Protein AF-A0A3B5PX39-F1 (afdb_monomer)

Structure (mmCIF, N/CA/C/O backbone):
data_AF-A0A3B5PX39-F1
#
_entry.id   AF-A0A3B5PX39-F1
#
loop_
_atom_site.group_PDB
_atom_site.id
_atom_site.type_symbol
_atom_site.label_atom_id
_atom_site.label_alt_id
_atom_site.label_comp_id
_atom_site.label_asym_id
_atom_site.label_entity_id
_atom_site.label_seq_id
_atom_site.pdbx_PDB_ins_code
_atom_site.Cartn_x
_atom_site.Cartn_y
_atom_site.Cartn_z
_atom_site.occupancy
_atom_site.B_iso_or_equiv
_atom_site.auth_seq_id
_atom_site.auth_comp_id
_atom_site.auth_asym_id
_atom_site.auth_atom_id
_atom_site.pdbx_PDB_model_num
ATOM 1 N N . MET A 1 1 ? -9.308 -18.869 19.930 1.00 56.41 1 MET A N 1
ATOM 2 C CA . MET A 1 1 ? -10.437 -18.085 20.482 1.00 56.41 1 MET A CA 1
ATOM 3 C C . MET A 1 1 ? -11.072 -17.265 19.374 1.00 56.41 1 MET A C 1
ATOM 5 O O . MET A 1 1 ? -10.349 -16.577 18.662 1.00 56.41 1 MET A O 1
ATOM 9 N N . ALA A 1 2 ? -12.390 -17.367 19.202 1.00 62.25 2 ALA A N 1
ATOM 10 C CA . ALA A 1 2 ? -13.120 -16.581 18.211 1.00 62.25 2 ALA A CA 1
ATOM 11 C C . ALA A 1 2 ? -13.245 -15.108 18.657 1.00 62.25 2 ALA A C 1
ATOM 13 O O . ALA A 1 2 ? -13.304 -14.845 19.862 1.00 62.25 2 ALA A O 1
ATOM 14 N N . PRO A 1 3 ? -13.285 -14.139 17.724 1.00 70.12 3 PRO A N 1
ATOM 15 C CA . PRO A 1 3 ? -13.581 -12.754 18.064 1.00 70.12 3 PRO A CA 1
ATOM 16 C C . PRO A 1 3 ? -14.980 -12.668 18.677 1.00 70.12 3 PRO A C 1
ATOM 18 O O . PRO A 1 3 ? -15.952 -13.107 18.067 1.00 70.12 3 PRO A O 1
ATOM 21 N N . THR A 1 4 ? -15.094 -12.098 19.874 1.00 77.81 4 THR A N 1
ATOM 22 C CA . THR A 1 4 ? -16.403 -11.804 20.460 1.00 77.81 4 THR A CA 1
ATOM 23 C C . THR A 1 4 ? -17.104 -10.717 19.648 1.00 77.81 4 THR A C 1
ATOM 25 O O . THR A 1 4 ? -16.468 -9.760 19.194 1.00 77.81 4 THR A O 1
ATOM 28 N N . ARG A 1 5 ? -18.420 -10.876 19.447 1.00 82.00 5 ARG A N 1
ATOM 29 C CA . ARG A 1 5 ? -19.262 -9.898 18.745 1.00 82.00 5 ARG A CA 1
ATOM 30 C C . ARG A 1 5 ? -19.151 -8.544 19.448 1.00 82.00 5 ARG A C 1
ATOM 32 O O . ARG A 1 5 ? -19.339 -8.451 20.659 1.00 82.00 5 ARG A O 1
ATOM 39 N N . GLU A 1 6 ? -18.807 -7.504 18.694 1.00 84.25 6 GLU A N 1
ATOM 40 C CA . GLU A 1 6 ? -18.703 -6.153 19.241 1.00 84.25 6 GLU A CA 1
ATOM 41 C C . GLU A 1 6 ? -20.092 -5.514 19.380 1.00 84.25 6 GLU A C 1
ATOM 43 O O . GLU A 1 6 ? -20.960 -5.707 18.529 1.00 84.25 6 GLU A O 1
ATOM 48 N N . MET A 1 7 ? -20.283 -4.726 20.442 1.00 86.06 7 MET A N 1
ATOM 49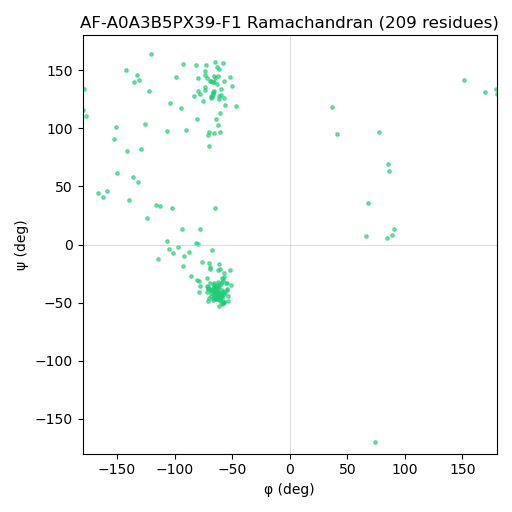 C CA . MET A 1 7 ? -21.468 -3.878 20.603 1.00 86.06 7 MET A CA 1
ATOM 50 C C . MET A 1 7 ? -21.497 -2.787 19.526 1.00 86.06 7 MET A C 1
ATOM 52 O O . MET A 1 7 ? -20.435 -2.259 19.162 1.00 86.06 7 MET A O 1
ATOM 56 N N . SER A 1 8 ? -22.702 -2.436 19.067 1.00 91.31 8 SER A N 1
ATOM 57 C CA . SER A 1 8 ? -22.920 -1.353 18.101 1.00 91.31 8 SER A CA 1
ATOM 58 C C . SER A 1 8 ? -22.375 -0.016 18.635 1.00 91.31 8 SER A C 1
ATOM 60 O O . SER A 1 8 ? -22.197 0.156 19.846 1.00 91.31 8 SER A O 1
ATOM 62 N N . LEU A 1 9 ? -22.063 0.920 17.736 1.00 91.81 9 LEU A N 1
ATOM 63 C CA . LEU A 1 9 ? -21.582 2.249 18.130 1.00 91.81 9 LEU A CA 1
ATOM 64 C C . LEU A 1 9 ? -22.672 3.041 18.855 1.00 91.81 9 LEU A C 1
ATOM 66 O O . LEU A 1 9 ? -22.418 3.536 19.948 1.00 91.81 9 LEU A O 1
ATOM 70 N N . GLU A 1 10 ? -23.892 3.034 18.319 1.00 91.88 10 GLU A N 1
ATOM 71 C CA . GLU A 1 10 ? -25.067 3.696 18.901 1.00 91.88 10 GLU A CA 1
ATOM 72 C C . GLU A 1 10 ? -25.309 3.260 20.351 1.00 91.88 10 GLU A C 1
ATOM 74 O O . GLU A 1 10 ? -25.516 4.081 21.244 1.00 91.88 10 GLU A O 1
ATOM 79 N N . THR A 1 11 ? -25.209 1.954 20.619 1.00 92.44 11 THR A N 1
ATOM 80 C CA . THR A 1 11 ? -25.389 1.417 21.969 1.00 92.44 11 THR A CA 1
ATOM 81 C C . THR A 1 11 ? -24.296 1.904 22.923 1.00 92.44 11 THR A C 1
ATOM 83 O O . THR A 1 11 ? -24.580 2.209 24.079 1.00 92.44 11 THR A O 1
ATOM 86 N N . LYS A 1 12 ? -23.043 2.009 22.464 1.00 93.25 12 LYS A N 1
ATOM 87 C CA . LYS A 1 12 ? -21.940 2.515 23.296 1.00 93.25 12 LYS A CA 1
ATOM 88 C C . LYS A 1 12 ? -22.068 4.016 23.560 1.00 93.25 12 LYS A C 1
ATOM 90 O O . LYS A 1 12 ? -21.789 4.442 24.673 1.00 93.25 12 LYS A O 1
ATOM 95 N N . GLU A 1 13 ? -22.499 4.796 22.572 1.00 93.94 13 GLU A N 1
ATOM 96 C CA . GLU A 1 13 ? -22.741 6.235 22.730 1.00 93.94 13 GLU A CA 1
ATOM 97 C C . GLU A 1 13 ? -23.885 6.497 23.708 1.00 93.94 13 GLU A C 1
ATOM 99 O O . GLU A 1 13 ? -23.750 7.337 24.594 1.00 93.94 13 GLU A O 1
ATOM 104 N N . ARG A 1 14 ? -24.972 5.717 23.625 1.00 94.88 14 ARG A N 1
ATOM 105 C CA . ARG A 1 14 ? -26.066 5.769 24.604 1.00 94.88 14 ARG A CA 1
ATOM 106 C C . ARG A 1 14 ? -25.577 5.477 26.024 1.00 94.88 14 ARG A C 1
ATOM 108 O O . ARG A 1 14 ? -25.953 6.189 26.946 1.00 94.88 14 ARG A O 1
ATOM 115 N N . ILE A 1 15 ? -24.719 4.468 26.198 1.00 94.81 15 ILE A N 1
ATOM 116 C CA . ILE A 1 15 ? -24.115 4.150 27.503 1.00 94.81 15 ILE A CA 1
ATOM 117 C C . ILE A 1 15 ? -23.299 5.332 28.035 1.00 94.81 15 ILE A C 1
ATOM 119 O O . ILE A 1 15 ? -23.400 5.648 29.216 1.00 94.81 15 ILE A O 1
ATOM 123 N N . VAL A 1 16 ? -22.489 5.970 27.187 1.00 94.94 16 VAL A N 1
ATOM 124 C CA . VAL A 1 16 ? -21.654 7.107 27.598 1.00 94.94 16 VAL A CA 1
ATOM 125 C C . VAL A 1 16 ? -22.512 8.298 28.019 1.00 94.94 16 VAL A C 1
ATOM 127 O O . VAL A 1 16 ? -22.298 8.802 29.115 1.00 94.94 16 VAL A O 1
ATOM 130 N N . LYS A 1 17 ? -23.531 8.665 27.231 1.00 95.56 17 LYS A N 1
ATOM 131 C CA . LYS A 1 17 ? -24.462 9.757 27.568 1.00 95.56 17 LYS A CA 1
ATOM 132 C C . LYS A 1 17 ? -25.151 9.536 28.918 1.00 95.56 17 LYS A C 1
ATOM 134 O O . LYS A 1 17 ? -25.094 10.396 29.787 1.00 95.56 17 LYS A O 1
ATOM 139 N N . LEU A 1 18 ? -25.709 8.342 29.136 1.00 95.31 18 LEU A N 1
ATOM 140 C CA . LEU A 1 18 ? -26.392 8.010 30.393 1.00 95.31 18 LEU A CA 1
ATOM 141 C C . LEU A 1 18 ? -25.456 8.062 31.612 1.00 95.31 18 LEU A C 1
ATOM 143 O O . LEU A 1 18 ? -25.902 8.369 32.715 1.00 95.31 18 LEU A O 1
ATOM 147 N N . LEU A 1 19 ? -24.170 7.744 31.437 1.00 95.00 19 LEU A N 1
ATOM 148 C CA . LEU A 1 19 ? -23.172 7.833 32.507 1.00 95.00 19 LEU A CA 1
ATOM 149 C C . LEU A 1 19 ? -22.688 9.270 32.747 1.00 95.00 19 LEU A C 1
ATOM 151 O O . LEU A 1 19 ? -22.366 9.604 33.885 1.00 95.00 19 LEU A O 1
ATOM 155 N N . GLU A 1 20 ? -22.638 10.112 31.712 1.00 94.38 20 GLU A N 1
ATOM 156 C CA . GLU A 1 20 ? -22.354 11.551 31.837 1.00 94.38 20 GLU A CA 1
ATOM 157 C C . GLU A 1 20 ? -23.467 12.283 32.601 1.00 94.38 20 GLU A C 1
ATOM 159 O O . GLU A 1 20 ? -23.171 13.153 33.414 1.00 94.38 20 GLU A O 1
ATOM 164 N N . GLU A 1 21 ? -24.723 11.859 32.434 1.00 94.69 21 GLU A N 1
ATOM 165 C CA . GLU A 1 21 ? -25.888 12.330 33.204 1.00 94.69 21 GLU A CA 1
ATOM 166 C C . GLU A 1 21 ? -25.863 11.912 34.693 1.00 94.69 21 GLU A C 1
ATOM 168 O O . GLU A 1 21 ? -26.731 12.312 35.465 1.00 94.69 21 GLU A O 1
ATOM 173 N N . GLY A 1 22 ? -24.878 11.112 35.123 1.00 92.94 22 GLY A N 1
ATOM 174 C CA . GLY A 1 22 ? -24.705 10.707 36.523 1.00 92.94 22 GLY A CA 1
ATOM 175 C C . GLY A 1 22 ? -25.461 9.438 36.931 1.00 92.94 22 GLY A C 1
ATOM 176 O O . GLY A 1 22 ? -25.466 9.082 38.111 1.00 92.94 22 GLY A O 1
ATOM 177 N N . ASN A 1 23 ? -26.063 8.708 35.985 1.00 93.94 23 ASN A N 1
ATOM 178 C CA . ASN A 1 23 ? -26.761 7.464 36.304 1.00 93.94 23 ASN A CA 1
ATOM 179 C C . ASN A 1 23 ? -25.780 6.356 36.741 1.00 93.94 23 ASN A C 1
ATOM 181 O O . ASN A 1 23 ? -24.711 6.178 36.143 1.00 93.94 23 ASN A O 1
ATOM 185 N N . PRO A 1 24 ? -26.129 5.529 37.744 1.00 94.56 24 PRO A N 1
ATOM 186 C CA . PRO A 1 24 ? -25.259 4.449 38.190 1.00 94.56 24 PRO A CA 1
ATOM 187 C C . PRO A 1 24 ? -25.168 3.343 37.130 1.00 94.56 24 PRO A C 1
ATOM 189 O O . PRO A 1 24 ? -26.170 2.917 36.552 1.00 94.56 24 PRO A O 1
ATOM 192 N N . SER A 1 25 ? -23.971 2.776 36.935 1.00 93.69 25 SER A N 1
ATOM 193 C CA . SER A 1 25 ? -23.702 1.794 35.867 1.00 93.69 25 SER A CA 1
ATOM 194 C C . SER A 1 25 ? -24.602 0.551 35.897 1.00 93.69 25 SER A C 1
ATOM 196 O O . SER A 1 25 ? -24.784 -0.096 34.869 1.00 93.69 25 SER A O 1
ATOM 198 N N . ARG A 1 26 ? -25.159 0.193 37.064 1.00 94.69 26 ARG A N 1
ATOM 199 C CA . ARG A 1 26 ? -26.116 -0.915 37.208 1.00 94.69 26 ARG A CA 1
ATOM 200 C C . ARG A 1 26 ? -27.460 -0.612 36.536 1.00 94.69 26 ARG A C 1
ATOM 202 O O . ARG A 1 26 ? -28.027 -1.530 35.954 1.00 94.69 26 ARG A O 1
ATOM 209 N N . MET A 1 27 ? -27.959 0.623 36.622 1.00 94.81 27 MET A N 1
ATOM 210 C CA . MET A 1 27 ? -29.204 1.014 35.947 1.00 94.81 27 MET A CA 1
ATOM 211 C C . MET A 1 27 ? -28.989 1.084 34.439 1.00 94.81 27 MET A C 1
ATOM 213 O O . MET A 1 27 ? -29.665 0.376 33.704 1.00 94.81 27 MET A O 1
ATOM 217 N N . VAL A 1 28 ? -27.921 1.760 34.003 1.00 96.00 28 VAL A N 1
ATOM 218 C CA . VAL A 1 28 ? -27.546 1.851 32.579 1.00 96.00 28 VAL A CA 1
ATOM 219 C C . VAL A 1 28 ? -27.407 0.469 31.927 1.00 96.00 28 VAL A C 1
ATOM 221 O O . VAL A 1 28 ? -27.821 0.260 30.790 1.00 96.00 28 VAL A O 1
ATOM 224 N N . ALA A 1 29 ? -26.848 -0.508 32.647 1.00 95.31 29 ALA A N 1
ATOM 225 C CA . ALA A 1 29 ? -26.740 -1.883 32.168 1.00 95.31 29 ALA A CA 1
ATOM 226 C C . ALA A 1 29 ? -28.109 -2.542 31.917 1.00 95.31 29 ALA A C 1
ATOM 228 O O . ALA A 1 29 ? -28.263 -3.240 30.915 1.00 95.31 29 ALA A O 1
ATOM 229 N N . LYS A 1 30 ? -29.098 -2.307 32.790 1.00 94.75 30 LYS A N 1
ATOM 230 C CA . LYS A 1 30 ? -30.465 -2.823 32.629 1.00 94.75 30 LYS A CA 1
ATOM 231 C C . LYS A 1 30 ? -31.185 -2.136 31.470 1.00 94.75 30 LYS A C 1
ATOM 233 O O . LYS A 1 30 ? -31.729 -2.835 30.624 1.00 94.75 30 LYS A O 1
ATOM 238 N N . ASP A 1 31 ? -31.102 -0.810 31.386 1.00 93.56 31 ASP A N 1
ATOM 239 C CA . ASP A 1 31 ? -31.787 -0.013 30.356 1.00 93.56 31 ASP A CA 1
ATOM 240 C C . ASP A 1 31 ? -31.300 -0.349 28.944 1.00 93.56 31 ASP A C 1
ATOM 242 O O . ASP A 1 31 ? -32.064 -0.356 27.981 1.00 93.56 31 ASP A O 1
ATOM 246 N N . VAL A 1 32 ? -30.002 -0.635 28.817 1.00 92.44 32 VAL A N 1
ATOM 247 C CA . VAL A 1 32 ? -29.357 -0.962 27.541 1.00 92.44 32 VAL A CA 1
ATOM 248 C C . VAL A 1 32 ? -29.347 -2.477 27.266 1.00 92.44 32 VAL A C 1
ATOM 250 O O . VAL A 1 32 ? -29.002 -2.905 26.165 1.00 92.44 32 VAL A O 1
ATOM 253 N N . GLY A 1 33 ? -29.717 -3.314 28.241 1.00 93.19 33 GLY A N 1
ATOM 254 C CA . GLY A 1 33 ? -29.715 -4.775 28.103 1.00 93.19 33 GLY A CA 1
ATOM 255 C C . GLY A 1 33 ? -28.310 -5.380 27.977 1.00 93.19 33 GLY A C 1
ATOM 256 O O . GLY A 1 33 ? -28.094 -6.322 27.218 1.00 93.19 33 GLY A O 1
ATOM 257 N N . CYS A 1 34 ? -27.326 -4.818 28.683 1.00 91.56 34 CYS A N 1
ATOM 258 C CA . CYS A 1 34 ? -25.921 -5.236 28.643 1.00 91.56 34 CYS A CA 1
ATOM 259 C C . CYS A 1 34 ? -25.419 -5.678 30.023 1.00 91.56 34 CYS A C 1
ATOM 261 O O . CYS A 1 34 ? -25.997 -5.354 31.055 1.00 91.56 34 CYS A O 1
ATOM 263 N N . SER A 1 35 ? -24.284 -6.382 30.076 1.00 93.56 35 SER A N 1
ATOM 264 C CA . SER A 1 35 ? -23.657 -6.697 31.364 1.00 93.56 35 SER A CA 1
ATOM 265 C C . SER A 1 35 ? -23.033 -5.450 32.003 1.00 93.56 35 SER A C 1
ATOM 267 O O . SER A 1 35 ? -22.421 -4.618 31.327 1.00 93.56 35 SER A O 1
ATOM 269 N N . GLN A 1 36 ? -23.118 -5.340 33.331 1.00 94.50 36 GLN A N 1
ATOM 270 C CA . GLN A 1 36 ? -22.536 -4.217 34.081 1.00 94.50 36 GLN A CA 1
ATOM 271 C C . GLN A 1 36 ? -21.012 -4.104 33.874 1.00 94.50 36 GLN A C 1
ATOM 273 O O . GLN A 1 36 ? -20.474 -3.001 33.775 1.00 94.50 36 GLN A O 1
ATOM 278 N N . SER A 1 37 ? -20.318 -5.231 33.684 1.00 93.88 37 SER A N 1
ATOM 279 C CA . SER A 1 37 ? -18.890 -5.248 33.350 1.00 93.88 37 SER A CA 1
ATOM 280 C C . SER A 1 37 ? -18.591 -4.651 31.970 1.00 93.88 37 SER A C 1
ATOM 282 O O . SER A 1 37 ? -17.532 -4.054 31.782 1.00 93.88 37 SER A O 1
ATOM 284 N N . ALA A 1 38 ? -19.487 -4.808 30.988 1.00 92.12 38 ALA A N 1
ATOM 285 C CA . ALA A 1 38 ? -19.326 -4.188 29.674 1.00 92.12 38 ALA A CA 1
ATOM 286 C C . ALA A 1 38 ? -19.460 -2.663 29.765 1.00 92.12 38 ALA A C 1
ATOM 288 O O . ALA A 1 38 ? -18.612 -1.954 29.224 1.00 92.12 38 ALA A O 1
ATOM 289 N N . VAL A 1 39 ? -20.458 -2.175 30.512 1.00 94.62 39 VAL A N 1
ATOM 290 C CA . VAL A 1 39 ? -20.668 -0.743 30.790 1.00 94.62 39 VAL A CA 1
ATOM 291 C C . VAL A 1 39 ? -19.436 -0.133 31.461 1.00 94.62 39 VAL A C 1
ATOM 293 O O . VAL A 1 39 ? -18.890 0.850 30.966 1.00 94.62 39 VAL A O 1
ATOM 296 N N . SER A 1 40 ? -18.927 -0.770 32.521 1.00 94.31 40 SER A N 1
ATOM 297 C CA . SER A 1 40 ? -17.716 -0.320 33.219 1.00 94.31 40 SER A CA 1
ATOM 298 C C . SER A 1 40 ? -16.497 -0.260 32.286 1.00 94.31 40 SER A C 1
ATOM 300 O O . SER A 1 40 ? -15.816 0.761 32.224 1.00 94.31 40 SER A O 1
ATOM 302 N N . LYS A 1 41 ? -16.265 -1.298 31.467 1.00 92.38 41 LYS A N 1
ATOM 303 C CA . LYS A 1 41 ? -15.161 -1.318 30.488 1.00 92.38 41 LYS A CA 1
ATOM 304 C C . LYS A 1 41 ? -15.276 -0.215 29.435 1.00 92.38 41 LYS A C 1
ATOM 306 O O . LYS A 1 41 ? -14.249 0.307 29.005 1.00 92.38 41 LYS A O 1
ATOM 311 N N . ILE A 1 42 ? -16.489 0.099 28.976 1.00 93.19 42 ILE A N 1
ATOM 312 C CA . ILE A 1 42 ? -16.728 1.190 28.021 1.00 93.19 42 ILE A CA 1
ATOM 313 C C . ILE A 1 42 ? -16.405 2.529 28.685 1.00 93.19 42 ILE A C 1
ATOM 315 O O . ILE A 1 42 ? -15.638 3.304 28.122 1.00 93.19 42 ILE A O 1
ATOM 319 N N . TRP A 1 43 ? -16.900 2.755 29.902 1.00 94.38 43 TRP A N 1
ATOM 320 C CA . TRP A 1 43 ? -16.661 3.985 30.654 1.00 94.38 43 TRP A CA 1
ATOM 321 C C . TRP A 1 43 ? -15.181 4.234 30.948 1.00 94.38 43 TRP A C 1
ATOM 323 O O . TRP A 1 43 ? -14.673 5.321 30.689 1.00 94.38 43 TRP A O 1
ATOM 333 N N . THR A 1 44 ? -14.452 3.216 31.417 1.00 93.81 44 THR A N 1
ATOM 334 C CA . THR A 1 44 ? -13.007 3.329 31.668 1.00 93.81 44 THR A CA 1
ATOM 335 C C . THR A 1 44 ? -12.246 3.682 30.393 1.00 93.81 44 THR A C 1
ATOM 337 O O . THR A 1 44 ? -11.387 4.559 30.414 1.00 93.81 44 THR A O 1
ATOM 340 N N . LYS A 1 45 ? -12.580 3.046 29.263 1.00 91.19 45 LYS A N 1
ATOM 341 C CA . LYS A 1 45 ? -11.951 3.359 27.971 1.00 91.19 45 LYS A CA 1
ATOM 342 C C . LYS A 1 45 ? -12.280 4.765 27.491 1.00 91.19 45 LYS A C 1
ATOM 344 O O . LYS A 1 45 ? -11.399 5.432 26.958 1.00 91.19 45 LYS A O 1
ATOM 349 N N . TYR A 1 46 ? -13.519 5.205 27.687 1.00 92.75 46 TYR A N 1
ATOM 350 C CA . TYR A 1 46 ? -13.943 6.553 27.341 1.00 92.75 46 TYR A CA 1
ATOM 351 C C . TYR A 1 46 ? -13.197 7.598 28.176 1.00 92.75 46 TYR A C 1
ATOM 353 O O . TYR A 1 46 ? -12.623 8.514 27.605 1.00 92.75 46 TYR A O 1
ATOM 361 N N . LYS A 1 47 ? -13.060 7.404 29.494 1.00 92.88 47 LYS A N 1
ATOM 362 C CA . LYS A 1 47 ? -12.248 8.296 30.341 1.00 92.88 47 LYS A CA 1
ATOM 363 C C . LYS A 1 47 ? -10.764 8.329 29.959 1.00 92.88 47 LYS A C 1
ATOM 365 O O . LYS A 1 47 ? -10.130 9.363 30.106 1.00 92.88 47 LYS A O 1
ATOM 370 N N . GLN A 1 48 ? -10.205 7.212 29.489 1.00 92.00 48 GLN A N 1
ATOM 371 C CA . GLN A 1 48 ? -8.790 7.128 29.103 1.00 92.00 48 GLN A CA 1
ATOM 372 C C . GLN A 1 48 ? -8.492 7.734 27.728 1.00 92.00 48 GLN A C 1
ATOM 374 O O . GLN A 1 48 ? -7.451 8.357 27.547 1.00 92.00 48 GLN A O 1
ATOM 379 N N . HIS A 1 49 ? -9.359 7.499 26.741 1.00 87.69 49 HIS A N 1
ATOM 380 C CA . HIS A 1 49 ? -9.087 7.835 25.341 1.00 87.69 49 HIS A CA 1
ATOM 381 C C . HIS A 1 49 ? -9.997 8.927 24.772 1.00 87.69 49 HIS A C 1
ATOM 383 O O . HIS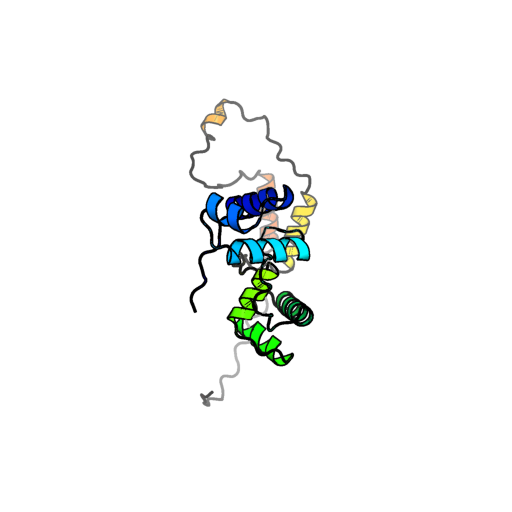 A 1 49 ? -9.741 9.393 23.667 1.00 87.69 49 HIS A O 1
ATOM 389 N N . GLY A 1 50 ? -11.081 9.291 25.460 1.00 88.12 50 GLY A N 1
ATOM 390 C CA . GLY A 1 50 ? -12.099 10.233 24.978 1.00 88.12 50 GLY A CA 1
ATOM 391 C C . GLY A 1 50 ? -12.905 9.732 23.775 1.00 88.12 50 GLY A C 1
ATOM 392 O O . GLY A 1 50 ? -13.668 10.487 23.186 1.00 88.12 50 GLY A O 1
ATOM 393 N N . MET A 1 51 ? -12.729 8.471 23.366 1.00 87.12 51 MET A N 1
ATOM 394 C CA . MET A 1 51 ? -13.350 7.916 22.163 1.00 87.12 51 MET A CA 1
ATOM 395 C C . MET A 1 51 ? -14.201 6.693 22.490 1.00 87.12 51 MET A C 1
ATOM 397 O O . MET A 1 51 ? -13.756 5.753 23.150 1.00 87.12 51 MET A O 1
ATOM 401 N N . VAL A 1 52 ? -15.421 6.681 21.954 1.00 86.56 52 VAL A N 1
ATOM 402 C CA . VAL A 1 52 ? -16.341 5.533 22.008 1.00 86.56 52 VAL A CA 1
ATOM 403 C C . VAL A 1 52 ? -15.986 4.490 20.940 1.00 86.56 52 VAL A C 1
ATOM 405 O O . VAL A 1 52 ? -16.162 3.277 21.119 1.00 86.56 52 VAL A O 1
ATOM 408 N N . VAL A 1 53 ? -15.437 4.964 19.819 1.00 86.25 53 VAL A N 1
ATOM 409 C CA . VAL A 1 53 ? -14.999 4.133 18.701 1.00 86.25 53 VAL A CA 1
ATOM 410 C C . VAL A 1 53 ? -13.719 3.395 19.072 1.00 86.25 53 VAL A C 1
ATOM 412 O O . VAL A 1 53 ? -12.764 3.952 19.611 1.00 86.25 53 VAL A O 1
ATOM 415 N N . LYS A 1 54 ? -13.678 2.107 18.740 1.00 83.25 54 LYS A N 1
ATOM 416 C CA . LYS A 1 54 ? -12.485 1.293 18.939 1.00 83.25 54 LYS A CA 1
ATOM 417 C C . LYS A 1 54 ? -11.380 1.745 17.986 1.00 83.25 54 LYS A C 1
ATOM 419 O O . LYS A 1 54 ? -11.566 1.728 16.771 1.00 83.25 54 LYS A O 1
ATOM 424 N N . ALA A 1 55 ? -10.208 2.057 18.532 1.00 83.31 55 ALA A N 1
ATOM 425 C CA . ALA A 1 55 ? -9.036 2.358 17.72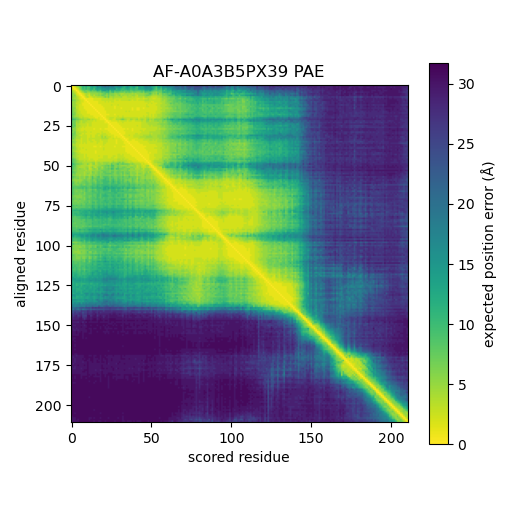4 1.00 83.31 55 ALA A CA 1
ATOM 426 C C . ALA A 1 55 ? -8.702 1.197 16.773 1.00 83.31 55 ALA A C 1
ATOM 428 O O . ALA A 1 55 ? -8.775 0.011 17.130 1.00 83.31 55 ALA A O 1
ATOM 429 N N . LYS A 1 56 ? -8.305 1.545 15.547 1.00 86.19 56 LYS A N 1
ATOM 430 C CA . LYS A 1 56 ? -7.850 0.563 14.568 1.00 86.19 56 LYS A CA 1
ATOM 431 C C . LYS A 1 56 ? -6.614 -0.142 15.120 1.00 86.19 56 LYS A C 1
ATOM 433 O O . LYS A 1 56 ? -5.643 0.497 15.517 1.00 86.19 56 LYS A O 1
ATOM 438 N N . ARG A 1 57 ? -6.636 -1.475 15.129 1.00 87.00 57 ARG A N 1
ATOM 439 C CA . ARG A 1 57 ? -5.459 -2.260 15.515 1.00 87.00 57 ARG A CA 1
ATOM 440 C C . ARG A 1 57 ? -4.330 -2.002 14.514 1.00 87.00 57 ARG A C 1
ATOM 442 O O . ARG A 1 57 ? -4.569 -1.999 13.307 1.00 87.00 57 ARG A O 1
ATOM 449 N N . THR A 1 58 ? -3.108 -1.843 15.013 1.00 86.81 58 THR A N 1
ATOM 450 C CA . THR A 1 58 ? -1.892 -1.608 14.212 1.00 86.81 58 THR A CA 1
ATOM 451 C C . THR A 1 58 ? -1.557 -2.771 13.271 1.00 86.81 58 THR A C 1
ATOM 453 O O . THR A 1 58 ? -0.916 -2.571 12.241 1.00 86.81 58 THR A O 1
ATOM 456 N N . GLY A 1 59 ? -2.057 -3.974 13.570 1.00 90.00 59 GLY A N 1
ATOM 457 C CA . GLY A 1 59 ? -1.826 -5.175 12.771 1.00 90.00 59 GLY A CA 1
ATOM 458 C C . GLY A 1 59 ? -0.406 -5.720 12.935 1.00 90.00 59 GLY A C 1
ATOM 459 O O . GLY A 1 59 ? 0.346 -5.303 13.813 1.00 90.00 59 GLY A O 1
ATOM 460 N N . ARG A 1 60 ? -0.038 -6.694 12.097 1.00 91.12 60 ARG A N 1
ATOM 461 C CA . ARG A 1 60 ? 1.300 -7.298 12.128 1.00 91.12 60 ARG A CA 1
ATOM 462 C C . ARG A 1 60 ? 2.337 -6.326 11.538 1.00 91.12 60 ARG A C 1
ATOM 464 O O . ARG A 1 60 ? 2.094 -5.811 10.441 1.00 91.12 60 ARG A O 1
ATOM 471 N N . PRO A 1 61 ? 3.497 -6.116 12.191 1.00 90.62 61 PRO A N 1
ATOM 472 C CA . PRO A 1 61 ? 4.554 -5.282 11.633 1.00 90.62 61 PRO A CA 1
ATOM 473 C C . PRO A 1 61 ? 5.068 -5.846 10.303 1.00 90.62 61 PRO A C 1
ATOM 475 O O . PRO A 1 61 ? 5.032 -7.053 10.040 1.00 90.62 61 PRO A O 1
ATOM 478 N N . ARG A 1 62 ? 5.537 -4.948 9.436 1.00 91.00 62 ARG A N 1
ATOM 479 C CA . ARG A 1 62 ? 6.091 -5.304 8.124 1.00 91.00 62 ARG A CA 1
ATOM 480 C C . ARG A 1 62 ? 7.475 -5.931 8.296 1.00 91.00 62 ARG A C 1
ATOM 482 O O . ARG A 1 62 ? 8.247 -5.490 9.136 1.00 91.00 62 ARG A O 1
ATOM 489 N N . LYS A 1 63 ? 7.812 -6.895 7.431 1.00 89.56 63 LYS A N 1
ATOM 490 C CA . LYS A 1 63 ? 9.186 -7.420 7.318 1.00 89.56 63 LYS A CA 1
ATOM 491 C C . LYS A 1 63 ? 10.141 -6.413 6.658 1.00 89.56 63 LYS A C 1
ATOM 493 O O . LYS A 1 63 ? 11.332 -6.446 6.924 1.00 89.56 63 LYS A O 1
ATOM 498 N N . THR A 1 64 ? 9.621 -5.546 5.785 1.00 91.88 64 THR A N 1
ATOM 499 C CA . THR A 1 64 ? 10.422 -4.584 5.015 1.00 91.88 64 THR A CA 1
ATOM 500 C C . THR A 1 64 ? 10.409 -3.198 5.655 1.00 91.88 64 THR A C 1
ATOM 502 O O . THR A 1 64 ? 9.389 -2.759 6.194 1.00 91.88 64 THR A O 1
ATOM 505 N N . SER A 1 65 ? 11.542 -2.502 5.567 1.00 93.31 65 SER A N 1
ATOM 506 C CA . SER A 1 65 ? 11.705 -1.103 5.974 1.00 93.31 65 SER A CA 1
ATOM 507 C C . SER A 1 65 ? 11.474 -0.143 4.802 1.00 93.31 65 SER A C 1
ATOM 509 O O . SER A 1 65 ? 11.732 -0.475 3.645 1.00 93.31 65 SER A O 1
ATOM 511 N N . LYS A 1 66 ? 11.087 1.106 5.100 1.00 92.81 66 LYS A N 1
ATOM 512 C CA . LYS A 1 66 ? 10.928 2.176 4.095 1.00 92.81 66 LYS A CA 1
ATOM 513 C C . LYS A 1 66 ? 12.197 2.392 3.256 1.00 92.81 66 LYS A C 1
ATOM 515 O O . LYS A 1 66 ? 12.098 2.729 2.080 1.00 92.81 66 LYS A O 1
ATOM 520 N N . ARG A 1 67 ? 13.391 2.202 3.836 1.00 93.62 67 ARG A N 1
ATOM 521 C CA . ARG A 1 67 ? 14.672 2.296 3.105 1.00 93.62 67 ARG A CA 1
ATOM 522 C C . ARG A 1 67 ? 14.804 1.186 2.060 1.00 93.62 67 ARG A C 1
ATOM 524 O O . ARG A 1 67 ? 15.181 1.464 0.927 1.00 93.62 67 ARG A O 1
ATOM 531 N N . GLN A 1 68 ? 14.441 -0.040 2.428 1.00 93.56 68 GLN A N 1
ATOM 532 C CA . GLN A 1 68 ? 14.477 -1.193 1.528 1.00 93.56 68 GLN A CA 1
ATOM 533 C C . GLN A 1 68 ? 13.453 -1.042 0.398 1.00 93.56 68 GLN A C 1
ATOM 535 O O . GLN A 1 68 ? 13.760 -1.339 -0.753 1.00 93.56 68 GLN A O 1
ATOM 540 N N . ASP A 1 69 ? 12.268 -0.498 0.692 1.00 94.12 69 ASP A N 1
ATOM 541 C CA . ASP A 1 69 ? 11.252 -0.218 -0.329 1.00 94.12 69 ASP A CA 1
ATOM 542 C C . ASP A 1 69 ? 11.752 0.831 -1.354 1.00 94.12 69 ASP A C 1
ATOM 544 O O . ASP A 1 69 ? 11.501 0.701 -2.555 1.00 94.12 69 ASP A O 1
ATOM 548 N N . LYS A 1 70 ? 12.535 1.836 -0.921 1.00 94.00 70 LYS A N 1
ATOM 549 C CA . LYS A 1 70 ? 13.198 2.791 -1.835 1.00 94.00 70 LYS A CA 1
ATOM 550 C C . LYS A 1 70 ? 14.231 2.110 -2.740 1.00 94.00 70 LYS A C 1
ATOM 552 O O . LYS A 1 70 ? 14.304 2.444 -3.921 1.00 94.00 70 LYS A O 1
ATOM 557 N N . GLN A 1 71 ? 14.996 1.151 -2.220 1.00 93.75 71 GLN A N 1
ATOM 558 C CA . GLN A 1 71 ? 15.942 0.369 -3.028 1.00 93.75 71 GLN A CA 1
ATOM 559 C C . GLN A 1 71 ? 15.204 -0.481 -4.068 1.00 93.75 71 GLN A C 1
ATOM 561 O O . GLN A 1 71 ? 15.561 -0.461 -5.244 1.00 93.75 71 GLN A O 1
ATOM 566 N N . LEU A 1 72 ? 14.107 -1.135 -3.674 1.00 94.25 72 LEU A N 1
ATOM 567 C CA . LEU A 1 72 ? 13.261 -1.882 -4.606 1.00 94.25 72 LEU A CA 1
ATOM 568 C C . LEU A 1 72 ? 12.707 -0.981 -5.723 1.00 94.25 72 LEU A C 1
ATOM 570 O O . LEU A 1 72 ? 12.662 -1.380 -6.889 1.00 94.25 72 LEU A O 1
ATOM 574 N N . LYS A 1 73 ? 12.325 0.259 -5.391 1.00 94.50 73 LYS A N 1
ATOM 575 C CA . LYS A 1 73 ? 11.907 1.257 -6.383 1.00 94.50 73 LYS A CA 1
ATOM 576 C C . LYS A 1 73 ? 13.031 1.594 -7.368 1.00 94.50 73 LYS A C 1
ATOM 578 O O . LYS A 1 73 ? 12.760 1.679 -8.563 1.00 94.50 73 LYS A O 1
ATOM 583 N N . ALA A 1 74 ? 14.266 1.757 -6.897 1.00 94.12 74 ALA A N 1
ATOM 584 C CA . ALA A 1 74 ? 15.416 2.023 -7.763 1.00 94.12 74 ALA A CA 1
ATOM 585 C C . ALA A 1 74 ? 15.669 0.865 -8.746 1.00 94.12 74 ALA A C 1
ATOM 587 O O . ALA A 1 74 ? 15.738 1.102 -9.951 1.00 94.12 74 ALA A O 1
ATOM 588 N N . ILE A 1 75 ? 15.665 -0.383 -8.258 1.00 93.44 75 ILE A N 1
ATOM 589 C CA . ILE A 1 75 ? 15.800 -1.594 -9.093 1.00 93.44 75 ILE A CA 1
ATOM 590 C C . ILE A 1 75 ? 14.702 -1.644 -10.171 1.00 93.44 75 ILE A C 1
ATOM 592 O O . ILE A 1 75 ? 14.955 -1.973 -11.332 1.00 93.44 75 ILE A O 1
ATOM 596 N N . CYS A 1 76 ? 13.469 -1.272 -9.813 1.00 93.25 76 CYS A N 1
ATOM 597 C CA . CYS A 1 76 ? 12.352 -1.216 -10.757 1.00 93.25 76 CYS A CA 1
ATOM 598 C C . CYS A 1 76 ? 12.523 -0.160 -11.854 1.00 93.25 76 CYS A C 1
ATOM 600 O O . CYS A 1 76 ? 12.078 -0.369 -12.986 1.00 93.25 76 CYS A O 1
ATOM 602 N N . LEU A 1 77 ? 13.113 0.987 -11.524 1.00 93.31 77 LEU A N 1
ATOM 603 C CA . LEU A 1 77 ? 13.299 2.084 -12.469 1.00 93.31 77 LEU A CA 1
ATOM 604 C C . LEU A 1 77 ? 14.470 1.836 -13.416 1.00 93.31 77 LEU A C 1
ATOM 606 O O . LEU A 1 77 ? 14.350 2.176 -14.592 1.00 93.31 77 LEU A O 1
ATOM 610 N N . GLU A 1 78 ? 15.536 1.202 -12.925 1.00 92.75 78 GLU A N 1
ATOM 611 C CA . GLU A 1 78 ? 16.680 0.769 -13.729 1.00 92.75 78 GLU A CA 1
ATOM 612 C C . GLU A 1 78 ? 16.225 -0.169 -14.859 1.00 92.75 78 GLU A C 1
ATOM 614 O O . GLU A 1 78 ? 16.520 0.054 -16.030 1.00 92.75 78 GLU A O 1
ATOM 619 N N . ASN A 1 79 ? 15.425 -1.186 -14.524 1.00 89.62 79 ASN A N 1
ATOM 620 C CA . ASN A 1 79 ? 14.990 -2.212 -15.465 1.00 89.62 79 ASN A CA 1
ATOM 621 C C . ASN A 1 79 ? 13.470 -2.409 -15.429 1.00 89.62 79 ASN A C 1
ATOM 623 O O . ASN A 1 79 ? 12.958 -3.363 -14.840 1.00 89.62 79 ASN A O 1
ATOM 627 N N . ARG A 1 80 ? 12.726 -1.551 -16.144 1.00 88.81 80 ARG A N 1
ATOM 628 C CA . ARG A 1 80 ? 11.243 -1.554 -16.157 1.00 88.81 80 ARG A CA 1
ATOM 629 C C . ARG A 1 80 ? 10.588 -2.843 -16.676 1.00 88.81 80 ARG A C 1
ATOM 631 O O . ARG A 1 80 ? 9.390 -3.033 -16.487 1.00 88.81 80 ARG A O 1
ATOM 638 N N . LYS A 1 81 ? 11.340 -3.695 -17.377 1.00 89.75 81 LYS A N 1
ATOM 639 C CA . LYS A 1 81 ? 10.870 -4.987 -17.913 1.00 89.75 81 LYS A CA 1
ATOM 640 C C . LYS A 1 81 ? 11.219 -6.177 -17.013 1.00 89.75 81 LYS A C 1
ATOM 642 O O . LYS A 1 81 ? 10.887 -7.304 -17.370 1.00 89.75 81 LYS A O 1
ATOM 647 N N . SER A 1 82 ? 11.915 -5.947 -15.899 1.00 90.88 82 SER A N 1
ATOM 648 C CA . SER A 1 82 ? 12.345 -7.026 -15.011 1.00 90.88 82 SER A CA 1
ATOM 649 C C . SER A 1 82 ? 11.151 -7.738 -14.371 1.00 90.88 82 SER A C 1
ATOM 651 O O . SER A 1 82 ? 10.118 -7.142 -14.059 1.00 90.88 82 SER A O 1
ATOM 653 N N . THR A 1 83 ? 11.288 -9.052 -14.206 1.00 92.75 83 THR A N 1
ATOM 654 C CA . THR A 1 83 ? 10.269 -9.884 -13.553 1.00 92.75 83 THR A CA 1
ATOM 655 C C . THR A 1 83 ? 10.405 -9.787 -12.035 1.00 92.75 83 THR A C 1
ATOM 657 O O . THR A 1 83 ? 11.502 -9.589 -11.519 1.00 92.75 83 THR A O 1
ATOM 660 N N . THR A 1 84 ? 9.319 -10.018 -11.287 1.00 93.12 84 THR A N 1
ATOM 661 C CA . THR A 1 84 ? 9.356 -9.996 -9.811 1.00 93.12 84 THR A CA 1
ATOM 662 C C . THR A 1 84 ? 10.398 -10.945 -9.216 1.00 93.12 84 THR A C 1
ATOM 664 O O . THR A 1 84 ? 10.987 -10.601 -8.203 1.00 93.12 84 THR A O 1
ATOM 667 N N . LYS A 1 85 ? 10.665 -12.092 -9.860 1.00 93.56 85 LYS A N 1
ATOM 668 C CA . LYS A 1 85 ? 11.730 -13.037 -9.475 1.00 93.56 85 LYS A CA 1
ATOM 669 C C . LYS A 1 85 ? 13.128 -12.432 -9.611 1.00 93.56 85 LYS A C 1
ATOM 671 O O . LYS A 1 85 ? 13.930 -12.508 -8.696 1.00 93.56 85 LYS A O 1
ATOM 676 N N . GLN A 1 86 ? 13.401 -11.778 -10.739 1.00 93.31 86 GLN A N 1
ATOM 677 C CA . GLN A 1 86 ? 14.686 -11.112 -10.977 1.00 93.31 86 GLN A CA 1
ATOM 678 C C . GLN A 1 86 ? 14.898 -9.966 -9.986 1.00 93.31 86 GLN A C 1
ATOM 680 O O . GLN A 1 86 ? 15.981 -9.810 -9.436 1.00 93.31 86 GLN A O 1
ATOM 685 N N . MET A 1 87 ? 13.843 -9.192 -9.718 1.00 93.75 87 MET A N 1
ATOM 686 C CA . MET A 1 87 ? 13.877 -8.144 -8.700 1.00 93.75 87 MET A CA 1
ATOM 687 C C . MET A 1 87 ? 14.109 -8.716 -7.305 1.00 93.75 87 MET A C 1
ATOM 689 O O . MET A 1 87 ? 14.861 -8.129 -6.541 1.00 93.75 87 MET A O 1
ATOM 693 N N . LYS A 1 88 ? 13.479 -9.851 -6.980 1.00 94.50 88 LYS A N 1
ATOM 694 C CA . LYS A 1 88 ? 13.681 -10.555 -5.715 1.00 94.50 88 LYS A CA 1
ATOM 695 C C . LYS A 1 88 ? 15.152 -10.945 -5.547 1.00 94.50 88 LYS A C 1
ATOM 697 O O . LYS A 1 88 ? 15.725 -10.583 -4.533 1.00 94.50 88 LYS A O 1
ATOM 702 N N . HIS A 1 89 ? 15.765 -11.592 -6.538 1.00 93.44 89 HIS A N 1
ATOM 703 C CA . HIS A 1 89 ? 17.176 -11.992 -6.466 1.00 93.44 89 HIS A CA 1
ATOM 704 C C . HIS A 1 89 ? 18.123 -10.797 -6.300 1.00 93.44 89 HIS A C 1
ATOM 706 O O . HIS A 1 89 ? 18.918 -10.779 -5.368 1.00 93.44 89 HIS A O 1
ATOM 712 N N . LYS A 1 90 ? 17.941 -9.730 -7.091 1.00 92.00 90 LYS A N 1
ATOM 713 C CA . LYS A 1 90 ? 18.695 -8.474 -6.910 1.00 92.00 90 LYS A CA 1
ATOM 714 C C . LYS A 1 90 ? 18.499 -7.847 -5.526 1.00 92.00 90 LYS A C 1
ATOM 716 O O . LYS A 1 90 ? 19.345 -7.109 -5.043 1.00 92.00 90 LYS A O 1
ATOM 721 N N . TRP A 1 91 ? 17.348 -8.073 -4.899 1.00 92.06 91 TRP A N 1
ATOM 722 C CA . TRP A 1 91 ? 17.045 -7.539 -3.572 1.00 92.06 91 TRP A CA 1
ATOM 723 C C . TRP A 1 91 ? 17.567 -8.437 -2.441 1.00 92.06 91 TRP A C 1
ATOM 725 O O . TRP A 1 91 ? 17.907 -7.932 -1.371 1.00 92.06 91 TRP A O 1
ATOM 735 N N . GLU A 1 92 ? 17.691 -9.743 -2.693 1.00 92.50 92 GLU A N 1
ATOM 736 C CA . GLU A 1 92 ? 18.377 -10.700 -1.819 1.00 92.50 92 GLU A CA 1
ATOM 737 C C . GLU A 1 92 ? 19.876 -10.396 -1.728 1.00 92.50 92 GLU A C 1
ATOM 739 O O . GLU A 1 92 ? 20.415 -10.446 -0.627 1.00 92.50 92 GLU A O 1
ATOM 744 N N . GLU A 1 93 ? 20.520 -9.979 -2.825 1.00 88.56 93 GLU A N 1
ATOM 745 C CA . GLU A 1 93 ? 21.922 -9.512 -2.835 1.00 88.56 93 GLU A CA 1
ATOM 746 C C . GLU A 1 93 ? 22.153 -8.321 -1.887 1.00 88.56 93 GLU A C 1
ATOM 748 O O . GLU A 1 93 ? 23.212 -8.182 -1.284 1.00 88.56 93 GLU A O 1
ATOM 753 N N . VAL A 1 94 ? 21.129 -7.485 -1.687 1.00 83.56 94 VAL A N 1
ATOM 754 C CA . VAL A 1 94 ? 21.147 -6.343 -0.754 1.00 83.56 94 VAL A CA 1
ATOM 755 C C . VAL A 1 94 ? 20.876 -6.786 0.701 1.00 83.56 94 VAL A C 1
ATOM 757 O O . VAL A 1 94 ? 20.822 -5.963 1.614 1.00 83.56 94 VAL A O 1
ATOM 760 N N . GLY A 1 95 ? 20.701 -8.089 0.942 1.00 85.50 95 GLY A N 1
ATOM 761 C CA . GLY A 1 95 ? 20.490 -8.687 2.262 1.00 85.50 95 GLY A CA 1
ATOM 762 C C . GLY A 1 95 ? 19.021 -8.811 2.681 1.00 85.50 95 GLY A C 1
ATOM 763 O O . GLY A 1 95 ? 18.735 -9.052 3.855 1.00 85.50 95 GLY A O 1
ATOM 764 N N . VAL A 1 96 ? 18.058 -8.642 1.762 1.00 86.56 96 VAL A N 1
ATOM 765 C CA . VAL A 1 96 ? 16.622 -8.716 2.084 1.00 86.56 96 VAL A CA 1
ATOM 766 C C . VAL A 1 96 ? 16.002 -10.008 1.549 1.00 86.56 96 VAL A C 1
ATOM 768 O O . VAL A 1 96 ? 15.566 -10.085 0.404 1.00 86.56 96 VAL A O 1
ATOM 771 N N . ASN A 1 97 ? 15.876 -11.022 2.408 1.00 90.06 97 ASN A N 1
ATOM 772 C CA . ASN A 1 97 ? 15.211 -12.275 2.038 1.00 90.06 97 ASN A CA 1
ATOM 773 C C . ASN A 1 97 ? 13.677 -12.150 2.124 1.00 90.06 97 ASN A C 1
ATOM 775 O O . ASN A 1 97 ? 13.093 -12.111 3.218 1.00 90.06 97 ASN A O 1
ATOM 779 N N . VAL A 1 98 ? 12.999 -12.110 0.975 1.00 91.81 98 VAL A N 1
ATOM 780 C CA . VAL A 1 98 ? 11.534 -12.027 0.885 1.00 91.81 98 VAL A CA 1
ATOM 781 C C . VAL A 1 98 ? 11.002 -12.864 -0.276 1.00 91.81 98 VAL A C 1
ATOM 783 O O . VAL A 1 98 ? 11.650 -12.998 -1.301 1.00 91.81 98 VAL A O 1
ATOM 786 N N . CYS A 1 99 ? 9.780 -13.388 -0.169 1.00 93.38 99 CYS A N 1
ATOM 787 C CA . CYS A 1 99 ? 9.130 -14.065 -1.290 1.00 93.38 99 CYS A CA 1
ATOM 788 C C . CYS A 1 99 ? 8.670 -13.088 -2.395 1.00 93.38 99 CYS A C 1
ATOM 790 O O . CYS A 1 99 ? 8.313 -11.934 -2.126 1.00 93.38 99 CYS A O 1
ATOM 792 N N . ASP A 1 100 ? 8.562 -13.590 -3.632 1.00 93.94 100 ASP A N 1
ATOM 793 C CA . ASP A 1 100 ? 8.094 -12.840 -4.813 1.00 93.94 100 ASP A CA 1
ATOM 794 C C . ASP A 1 100 ? 6.760 -12.120 -4.585 1.00 93.94 100 ASP A C 1
ATOM 796 O O . ASP A 1 100 ? 6.494 -11.042 -5.128 1.00 93.94 100 ASP A O 1
ATOM 800 N N . ARG A 1 101 ? 5.875 -12.740 -3.794 1.00 94.75 101 ARG A N 1
ATOM 801 C CA . ARG A 1 101 ? 4.548 -12.198 -3.509 1.00 94.75 101 ARG A CA 1
ATOM 802 C C . ARG A 1 101 ? 4.643 -10.879 -2.753 1.00 94.75 101 ARG A C 1
ATOM 804 O O . ARG A 1 101 ? 3.908 -9.947 -3.078 1.00 94.75 101 ARG A O 1
ATOM 811 N N . THR A 1 102 ? 5.555 -10.784 -1.792 1.00 94.31 102 THR A N 1
ATOM 812 C CA . THR A 1 102 ? 5.764 -9.555 -1.026 1.00 94.31 102 THR A CA 1
ATOM 813 C C . THR A 1 102 ? 6.359 -8.465 -1.902 1.00 94.31 102 THR A C 1
ATOM 815 O O . THR A 1 102 ? 5.860 -7.346 -1.857 1.00 94.31 102 THR A O 1
ATOM 818 N N . VAL A 1 103 ? 7.325 -8.792 -2.771 1.00 94.62 103 VAL A N 1
ATOM 819 C CA . VAL A 1 103 ? 7.869 -7.849 -3.768 1.00 94.62 103 VAL A CA 1
ATOM 820 C C . VAL A 1 103 ? 6.737 -7.254 -4.607 1.00 94.62 103 VAL A C 1
ATOM 822 O O . VAL A 1 103 ? 6.600 -6.038 -4.718 1.00 94.62 103 VAL A O 1
ATOM 825 N N . ARG A 1 104 ? 5.841 -8.104 -5.124 1.00 95.06 104 ARG A N 1
ATOM 826 C CA . ARG A 1 104 ? 4.676 -7.661 -5.901 1.00 95.06 104 ARG A CA 1
ATOM 827 C C . ARG A 1 104 ? 3.731 -6.769 -5.093 1.00 95.06 104 ARG A C 1
ATOM 829 O O . ARG A 1 104 ? 3.226 -5.788 -5.629 1.00 95.06 104 ARG A O 1
ATOM 836 N N . ASN A 1 105 ? 3.473 -7.103 -3.830 1.00 95.12 105 ASN A N 1
ATOM 837 C CA . ASN A 1 105 ? 2.612 -6.298 -2.962 1.00 95.12 105 ASN A CA 1
ATOM 838 C C . ASN A 1 105 ? 3.236 -4.925 -2.671 1.00 95.12 105 ASN A C 1
ATOM 840 O O . ASN A 1 105 ? 2.534 -3.921 -2.733 1.00 95.12 105 ASN A O 1
ATOM 844 N N . ARG A 1 106 ? 4.553 -4.861 -2.438 1.00 94.88 106 ARG A N 1
ATOM 845 C CA . ARG A 1 106 ? 5.288 -3.599 -2.258 1.00 94.88 106 ARG A CA 1
ATOM 846 C C . ARG A 1 106 ? 5.256 -2.729 -3.507 1.00 94.88 106 ARG A C 1
ATOM 848 O O . ARG A 1 106 ? 4.957 -1.544 -3.414 1.00 94.88 106 ARG A O 1
ATOM 855 N N . LEU A 1 107 ? 5.485 -3.316 -4.680 1.00 94.44 107 LEU A N 1
ATOM 856 C CA . LEU A 1 107 ? 5.375 -2.601 -5.953 1.00 94.44 107 LEU A CA 1
ATOM 857 C C . LEU A 1 107 ? 3.972 -2.015 -6.150 1.00 94.44 107 LEU A C 1
ATOM 859 O O . LEU A 1 107 ? 3.851 -0.847 -6.510 1.00 94.44 107 LEU A O 1
ATOM 863 N N . LYS A 1 108 ? 2.922 -2.786 -5.840 1.00 95.19 108 LYS A N 1
ATOM 864 C CA . LYS A 1 108 ? 1.534 -2.305 -5.902 1.00 95.19 108 LYS A CA 1
ATOM 865 C C . LYS A 1 108 ? 1.256 -1.161 -4.929 1.00 95.19 108 LYS A C 1
ATOM 867 O O . LYS A 1 108 ? 0.618 -0.196 -5.329 1.00 95.19 108 LYS A O 1
ATOM 872 N N . GLU A 1 109 ? 1.740 -1.246 -3.689 1.00 94.69 109 GLU A N 1
ATOM 873 C CA . GLU A 1 109 ? 1.621 -0.159 -2.702 1.00 94.69 109 GLU A CA 1
ATOM 874 C C . GLU A 1 109 ? 2.296 1.132 -3.177 1.00 94.69 109 GLU A C 1
ATOM 876 O O . GLU A 1 109 ? 1.794 2.218 -2.919 1.00 94.69 109 GLU A O 1
ATOM 881 N N . MET A 1 110 ? 3.401 1.018 -3.918 1.00 94.94 110 MET A N 1
ATOM 882 C CA . MET A 1 110 ? 4.089 2.155 -4.537 1.00 94.94 110 MET A CA 1
ATOM 883 C C . MET A 1 110 ? 3.431 2.648 -5.841 1.00 94.94 110 MET A C 1
ATOM 885 O O . MET A 1 110 ? 3.950 3.567 -6.470 1.00 94.94 110 MET A O 1
ATOM 889 N N . GLY A 1 111 ? 2.324 2.039 -6.276 1.00 94.31 111 GLY A N 1
ATOM 890 C CA . GLY A 1 111 ? 1.610 2.403 -7.503 1.00 94.31 111 GLY A CA 1
ATOM 891 C C . GLY A 1 111 ? 2.156 1.763 -8.783 1.00 94.31 111 GLY A C 1
ATOM 892 O O . GLY A 1 111 ? 1.658 2.050 -9.871 1.00 94.31 111 GLY A O 1
ATOM 893 N N . PHE A 1 112 ? 3.140 0.863 -8.697 1.00 93.00 112 PHE A N 1
ATOM 894 C CA . PHE A 1 112 ? 3.622 0.136 -9.868 1.00 93.00 112 PHE A CA 1
ATOM 895 C C . PHE A 1 112 ? 2.661 -0.987 -10.243 1.00 93.00 112 PHE A C 1
ATOM 897 O O . PHE A 1 112 ? 2.283 -1.838 -9.432 1.00 93.00 112 PHE A O 1
ATOM 904 N N . GLN A 1 113 ? 2.300 -1.014 -11.521 1.00 90.88 113 GLN A N 1
ATOM 905 C CA . GLN A 1 113 ? 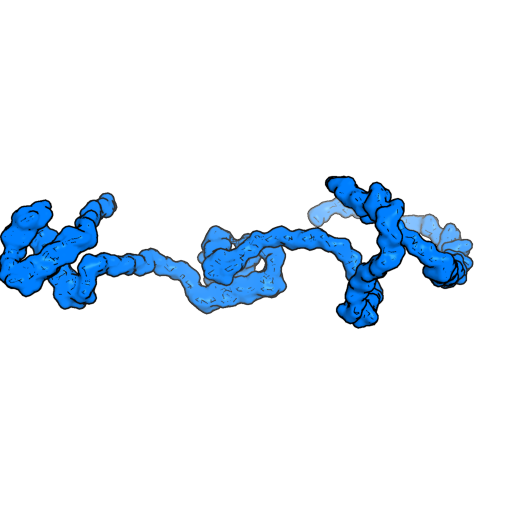1.460 -2.049 -12.099 1.00 90.88 113 GLN A CA 1
ATOM 906 C C . GLN A 1 113 ? 2.098 -2.574 -13.374 1.00 90.88 113 GLN A C 1
ATOM 908 O O . GLN A 1 113 ? 2.655 -1.823 -14.175 1.00 90.88 113 GLN A O 1
ATOM 913 N N . TYR A 1 114 ? 1.983 -3.883 -13.575 1.00 89.62 114 TYR A N 1
ATOM 914 C CA . TYR A 1 114 ? 2.386 -4.494 -14.828 1.00 89.62 114 TYR A CA 1
ATOM 915 C C . TYR A 1 114 ? 1.470 -4.013 -15.958 1.00 89.62 114 TYR A C 1
ATOM 917 O O . TYR A 1 114 ? 0.242 -4.069 -15.849 1.00 89.62 114 TYR A O 1
ATOM 925 N N . ARG A 1 115 ? 2.078 -3.569 -17.059 1.00 90.38 115 ARG A N 1
ATOM 926 C CA . ARG A 1 115 ? 1.394 -3.210 -18.301 1.00 90.38 115 ARG A CA 1
ATOM 927 C C . ARG A 1 115 ? 2.161 -3.790 -19.479 1.00 90.38 115 ARG A C 1
ATOM 929 O O . ARG A 1 115 ? 3.389 -3.737 -19.521 1.00 90.38 115 ARG A O 1
ATOM 936 N N . LYS A 1 116 ? 1.428 -4.306 -20.464 1.00 90.69 116 LYS A N 1
ATOM 937 C CA . LYS A 1 116 ? 2.012 -4.766 -21.724 1.00 90.69 116 LYS A CA 1
ATOM 938 C C . LYS A 1 116 ? 2.377 -3.551 -22.577 1.00 90.69 116 LYS A C 1
ATOM 940 O O . LYS A 1 116 ? 1.525 -2.712 -22.863 1.00 90.69 116 LYS A O 1
ATOM 945 N N . ALA A 1 117 ? 3.640 -3.447 -22.983 1.00 90.38 117 ALA A N 1
ATOM 946 C CA . ALA A 1 117 ? 4.073 -2.390 -23.893 1.00 90.38 117 ALA A CA 1
ATOM 947 C C . ALA A 1 117 ? 3.411 -2.558 -25.273 1.00 90.38 117 ALA A C 1
ATOM 949 O O . ALA A 1 117 ? 3.301 -3.675 -25.785 1.00 90.38 117 ALA A O 1
ATOM 950 N N . LYS A 1 118 ? 2.990 -1.448 -25.896 1.00 93.44 118 LYS A N 1
ATOM 951 C CA . LYS A 1 118 ? 2.457 -1.463 -27.268 1.00 93.44 118 LYS A CA 1
ATOM 952 C C . LYS A 1 118 ? 3.566 -1.864 -28.246 1.00 93.44 118 LYS A C 1
ATOM 954 O O . LYS A 1 118 ? 4.659 -1.297 -28.196 1.00 93.44 118 LYS A O 1
ATOM 959 N N . ARG A 1 119 ? 3.279 -2.812 -29.145 1.00 94.44 119 ARG A N 1
ATOM 960 C CA . ARG A 1 119 ? 4.197 -3.181 -30.235 1.00 94.44 119 ARG A CA 1
ATOM 961 C C . ARG A 1 119 ? 4.302 -1.997 -31.197 1.00 94.44 119 ARG A C 1
ATOM 963 O O . ARG A 1 119 ? 3.285 -1.424 -31.578 1.00 94.44 119 ARG A O 1
ATOM 970 N N . LYS A 1 120 ? 5.524 -1.609 -31.553 1.00 91.56 120 LYS A N 1
ATOM 971 C CA . LYS A 1 120 ? 5.811 -0.525 -32.500 1.00 91.56 120 LYS A CA 1
ATOM 972 C C . LYS A 1 120 ? 6.861 -1.016 -33.499 1.00 91.56 120 LYS A C 1
ATOM 974 O O . LYS A 1 120 ? 7.724 -1.794 -33.088 1.00 91.56 120 LYS A O 1
ATOM 979 N N . PRO A 1 121 ? 6.810 -0.582 -34.770 1.00 94.50 121 PRO A N 1
ATOM 980 C CA . PRO A 1 121 ? 7.866 -0.891 -35.726 1.00 94.50 121 PRO A CA 1
ATOM 981 C C . PRO A 1 121 ? 9.194 -0.286 -35.258 1.00 94.50 121 PRO A C 1
ATOM 983 O O . PRO A 1 121 ? 9.220 0.800 -34.666 1.00 94.50 121 PRO A O 1
ATOM 986 N N . ALA A 1 122 ? 10.297 -0.985 -35.522 1.00 93.81 122 ALA A N 1
ATOM 987 C CA . ALA A 1 122 ? 11.628 -0.482 -35.218 1.00 93.81 122 ALA A CA 1
ATOM 988 C C . ALA A 1 122 ? 11.950 0.713 -36.130 1.00 93.81 122 ALA A C 1
ATOM 990 O O . ALA A 1 122 ? 11.814 0.641 -37.350 1.00 93.81 122 ALA A O 1
ATOM 991 N N . LEU A 1 123 ? 12.359 1.835 -35.536 1.00 95.44 123 LEU A N 1
ATOM 992 C CA . LEU A 1 123 ? 12.766 3.024 -36.280 1.00 95.44 123 LEU A CA 1
ATOM 993 C C . LEU A 1 123 ? 14.283 3.143 -36.263 1.00 95.44 123 LEU A C 1
ATOM 995 O O . LEU A 1 123 ? 14.880 3.287 -35.192 1.00 95.44 123 LEU A O 1
ATOM 999 N N . THR A 1 124 ? 14.881 3.157 -37.452 1.00 97.06 124 THR A N 1
ATOM 1000 C CA . THR A 1 124 ? 16.288 3.514 -37.628 1.00 97.06 124 THR A CA 1
ATOM 1001 C C . THR A 1 124 ? 16.511 4.983 -37.239 1.00 97.06 124 THR A C 1
ATOM 1003 O O . THR A 1 124 ? 15.570 5.790 -37.273 1.00 97.06 124 THR A O 1
ATOM 1006 N N . PRO A 1 125 ? 17.743 5.382 -36.875 1.00 97.56 125 PRO A N 1
ATOM 1007 C CA . PRO A 1 125 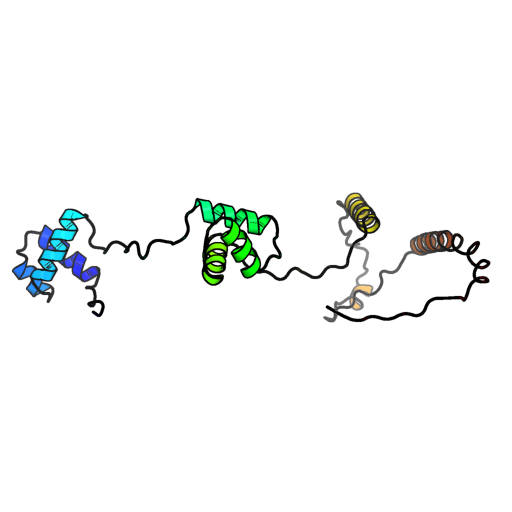? 18.057 6.778 -36.567 1.00 97.56 125 PRO A CA 1
ATOM 1008 C C . PRO A 1 125 ? 17.677 7.743 -37.702 1.00 97.56 125 PRO A C 1
ATOM 1010 O O . PRO A 1 125 ? 17.122 8.808 -37.432 1.00 97.56 125 PRO A O 1
ATOM 1013 N N . LYS A 1 126 ? 17.877 7.333 -38.966 1.00 97.75 126 LYS A N 1
ATOM 1014 C CA . LYS A 1 126 ? 17.460 8.089 -40.160 1.00 97.75 126 LYS A CA 1
ATOM 1015 C C . LYS A 1 126 ? 15.950 8.346 -40.159 1.00 97.75 126 LYS A C 1
ATOM 1017 O O . LYS A 1 126 ? 15.533 9.497 -40.252 1.00 97.75 126 LYS A O 1
ATOM 1022 N N . HIS A 1 127 ? 15.130 7.309 -39.943 1.00 97.25 127 HIS A N 1
ATOM 1023 C CA . HIS A 1 127 ? 13.669 7.457 -39.873 1.00 97.25 127 HIS A CA 1
ATOM 1024 C C . HIS A 1 127 ? 13.229 8.427 -38.773 1.00 97.25 127 HIS A C 1
ATOM 1026 O O . HIS A 1 127 ? 12.317 9.223 -38.992 1.00 97.25 127 HIS A O 1
ATOM 1032 N N . LYS A 1 128 ? 13.865 8.378 -37.594 1.00 97.25 128 LYS A N 1
ATOM 1033 C CA . LYS A 1 128 ? 13.540 9.283 -36.479 1.00 97.25 128 LYS A CA 1
ATOM 1034 C C . LYS A 1 128 ? 13.800 10.744 -36.850 1.00 97.25 128 LYS A C 1
ATOM 1036 O O . LYS A 1 128 ? 12.927 11.573 -36.614 1.00 97.25 128 LYS A O 1
ATOM 1041 N N . ARG A 1 129 ? 14.955 11.040 -37.461 1.00 97.38 129 ARG A N 1
ATOM 1042 C CA . ARG A 1 129 ? 15.322 12.400 -37.894 1.00 97.38 129 ARG A CA 1
ATOM 1043 C C . ARG A 1 129 ? 14.339 12.942 -38.929 1.00 97.38 129 ARG A C 1
ATOM 1045 O O . ARG A 1 129 ? 13.744 13.988 -38.699 1.00 97.38 129 ARG A O 1
ATOM 1052 N N . THR A 1 130 ? 14.098 12.194 -40.007 1.00 96.94 130 THR A N 1
ATOM 1053 C CA . THR A 1 130 ? 13.195 12.626 -41.087 1.00 96.94 130 THR A CA 1
ATOM 1054 C C . THR A 1 130 ? 11.765 12.834 -40.591 1.00 96.94 130 THR A C 1
ATOM 1056 O O . THR A 1 130 ? 11.146 13.840 -40.920 1.00 96.94 130 THR A O 1
ATOM 1059 N N . ARG A 1 131 ? 11.236 11.922 -39.760 1.00 96.25 131 ARG A N 1
ATOM 1060 C CA . ARG A 1 131 ? 9.884 12.068 -39.193 1.00 96.25 131 ARG A CA 1
ATOM 1061 C C . ARG A 1 131 ? 9.774 13.273 -38.262 1.00 96.25 131 ARG A C 1
ATOM 1063 O O . ARG A 1 131 ? 8.766 13.969 -38.304 1.00 96.25 131 ARG A O 1
ATOM 1070 N N . LEU A 1 132 ? 10.791 13.514 -37.432 1.00 96.50 132 LEU A N 1
ATOM 1071 C CA . LEU A 1 132 ? 10.813 14.665 -36.532 1.00 96.50 132 LEU A CA 1
ATOM 1072 C C . LEU A 1 132 ? 10.862 15.980 -37.313 1.00 96.50 132 LEU A C 1
ATOM 1074 O O . LEU A 1 132 ? 10.107 16.892 -36.995 1.00 96.50 132 LEU A O 1
ATOM 1078 N N . GLN A 1 133 ? 11.718 16.068 -38.333 1.00 96.62 133 GLN A N 1
ATOM 1079 C CA . GLN A 1 133 ? 11.813 17.244 -39.194 1.00 96.62 133 GLN A CA 1
ATOM 1080 C C . GLN A 1 133 ? 10.486 17.510 -39.914 1.00 96.62 133 GLN A C 1
ATOM 1082 O O . GLN A 1 133 ? 9.960 18.615 -39.827 1.00 96.62 133 GLN A O 1
ATOM 1087 N N . TRP A 1 134 ? 9.895 16.478 -40.524 1.00 95.12 134 TRP A N 1
ATOM 1088 C CA . TRP A 1 134 ? 8.601 16.591 -41.196 1.00 95.12 134 TRP A CA 1
ATOM 1089 C C . TRP A 1 134 ? 7.500 17.111 -40.263 1.00 95.12 134 TRP A C 1
ATOM 1091 O O . TRP A 1 134 ? 6.717 17.966 -40.670 1.00 95.12 134 TRP A O 1
ATOM 1101 N N . ALA A 1 135 ? 7.462 16.627 -39.013 1.00 95.44 135 ALA A N 1
ATOM 1102 C CA . ALA A 1 135 ? 6.499 17.076 -38.009 1.00 95.44 135 ALA A CA 1
ATOM 1103 C C . ALA A 1 135 ? 6.754 18.522 -37.558 1.00 95.44 135 ALA A C 1
ATOM 1105 O O . ALA A 1 135 ? 5.799 19.266 -37.373 1.00 95.44 135 ALA A O 1
ATOM 1106 N N . LYS A 1 136 ? 8.022 18.930 -37.402 1.00 94.94 136 LYS A N 1
ATOM 1107 C CA . LYS A 1 136 ? 8.403 20.307 -37.043 1.00 94.94 136 LYS A CA 1
ATOM 1108 C C . LYS A 1 136 ? 8.005 21.321 -38.116 1.00 94.94 136 LYS A C 1
ATOM 1110 O O . LYS A 1 136 ? 7.412 22.336 -37.782 1.00 94.94 136 LYS A O 1
ATOM 1115 N N . GLU A 1 137 ? 8.268 21.015 -39.386 1.00 94.56 137 GLU A N 1
ATOM 1116 C CA . GLU A 1 137 ? 7.902 21.866 -40.533 1.00 94.56 137 GLU A CA 1
ATOM 1117 C C . GLU A 1 137 ? 6.386 22.099 -40.656 1.00 94.56 137 GLU A C 1
ATOM 1119 O O . GLU A 1 137 ? 5.956 23.033 -41.321 1.00 94.56 137 GLU A O 1
ATOM 1124 N N . ARG A 1 138 ? 5.570 21.229 -40.050 1.00 90.38 138 ARG A N 1
ATOM 1125 C CA . ARG A 1 138 ? 4.113 21.167 -40.233 1.00 90.38 138 ARG A CA 1
ATOM 1126 C C . ARG A 1 138 ? 3.340 21.290 -38.918 1.00 90.38 138 ARG A C 1
ATOM 1128 O O . ARG A 1 138 ? 2.196 20.854 -38.843 1.00 90.38 138 ARG A O 1
ATOM 1135 N N . GLN A 1 139 ? 3.945 21.873 -37.880 1.00 89.94 139 GLN A N 1
ATOM 1136 C CA . GLN A 1 139 ? 3.293 22.046 -36.572 1.00 89.94 139 GLN A CA 1
ATOM 1137 C C . GLN A 1 139 ? 2.035 22.919 -36.642 1.00 89.94 139 GLN A C 1
ATOM 1139 O O . GLN A 1 139 ? 1.066 22.635 -35.947 1.00 89.94 139 GLN A O 1
ATOM 1144 N N . SER A 1 140 ? 2.042 23.950 -37.490 1.00 84.00 140 SER A N 1
ATOM 1145 C CA . SER A 1 140 ? 0.927 24.882 -37.694 1.00 84.00 140 SER A CA 1
ATOM 1146 C C . SER A 1 140 ? 0.000 24.481 -38.844 1.00 84.00 140 SER A C 1
ATOM 1148 O O . SER A 1 140 ? -0.803 25.296 -39.293 1.00 84.00 140 SER A O 1
ATOM 1150 N N . TRP A 1 141 ? 0.100 23.245 -39.350 1.00 81.88 141 TRP A N 1
ATOM 1151 C CA . TRP A 1 141 ? -0.771 22.794 -40.431 1.00 81.88 141 TRP A CA 1
ATOM 1152 C C . TRP A 1 141 ? -2.203 22.630 -39.901 1.00 81.88 141 TRP A C 1
ATOM 1154 O O . TRP A 1 141 ? -2.563 21.601 -39.332 1.00 81.88 141 TRP A O 1
ATOM 1164 N N . THR A 1 142 ? -3.034 23.650 -40.102 1.00 76.50 142 THR A N 1
ATOM 1165 C CA . THR A 1 142 ? -4.485 23.563 -39.939 1.00 76.50 142 THR A CA 1
ATOM 1166 C C . THR A 1 142 ? -5.081 22.916 -41.182 1.00 76.50 142 THR A C 1
ATOM 1168 O O . THR A 1 142 ? -4.741 23.263 -42.314 1.00 76.50 142 THR A O 1
ATOM 1171 N N . LEU A 1 143 ? -5.952 21.924 -40.992 1.00 69.69 143 LEU A N 1
ATOM 1172 C CA . LEU A 1 143 ? -6.718 21.365 -42.100 1.00 69.69 143 LEU A CA 1
ATOM 1173 C C . LEU A 1 143 ? -7.591 22.491 -42.657 1.00 69.69 143 LEU A C 1
ATOM 1175 O O . LEU A 1 143 ? -8.593 22.851 -42.046 1.00 69.69 143 LEU A O 1
ATOM 1179 N N . VAL A 1 144 ? -7.200 23.065 -43.795 1.00 60.03 144 VAL A N 1
ATOM 1180 C CA . VAL A 1 144 ? -8.093 23.915 -44.576 1.00 60.03 144 VAL A CA 1
ATOM 1181 C C . VAL A 1 144 ? -9.196 22.987 -45.065 1.00 60.03 144 VAL A C 1
ATOM 1183 O O . VAL A 1 144 ? -9.025 22.257 -46.039 1.00 60.03 144 VAL A O 1
ATOM 1186 N N . THR A 1 145 ? -10.313 22.948 -44.344 1.00 56.28 145 THR A N 1
ATOM 1187 C CA . THR A 1 145 ? -11.572 22.442 -44.879 1.00 56.28 145 THR A CA 1
ATOM 1188 C C . THR A 1 145 ? -11.908 23.335 -46.062 1.00 56.28 145 THR A C 1
ATOM 1190 O O . THR A 1 145 ? -12.381 24.455 -45.888 1.00 56.28 145 THR A O 1
ATOM 1193 N N . THR A 1 146 ? -11.559 22.893 -47.265 1.00 52.78 146 THR A N 1
ATOM 1194 C CA . THR A 1 146 ? -11.846 23.612 -48.504 1.00 52.78 146 THR A CA 1
ATOM 1195 C C . THR A 1 146 ? -13.357 23.862 -48.592 1.00 52.78 146 THR A C 1
ATOM 1197 O O . THR A 1 146 ? -14.101 22.879 -48.638 1.00 52.78 146 THR A O 1
ATOM 1200 N N . PRO A 1 147 ? -13.844 25.117 -48.661 1.00 50.72 147 PRO A N 1
ATOM 1201 C CA . PRO A 1 147 ? -15.270 25.393 -48.829 1.00 50.72 147 PRO A CA 1
ATOM 1202 C C . PRO A 1 147 ? -15.751 25.197 -50.280 1.00 50.72 147 PRO A C 1
ATOM 1204 O O . PRO A 1 147 ? -16.852 25.600 -50.631 1.00 50.72 147 PRO A O 1
ATOM 1207 N N . SER A 1 148 ? -14.960 24.558 -51.145 1.00 49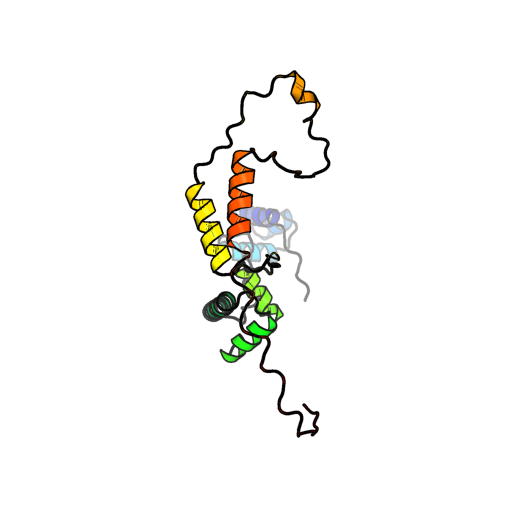.94 148 SER A N 1
ATOM 1208 C CA . SER A 1 148 ? -15.257 24.390 -52.571 1.00 49.94 148 SER A CA 1
ATOM 1209 C C . SER A 1 148 ? -15.782 22.999 -52.945 1.00 49.94 148 SER A C 1
ATOM 1211 O O . SER A 1 148 ? -15.550 22.529 -54.058 1.00 49.94 148 SER A O 1
ATOM 1213 N N . CYS A 1 149 ? -16.504 22.315 -52.055 1.00 43.44 149 CYS A N 1
ATOM 1214 C CA . CYS A 1 149 ? -17.321 21.180 -52.484 1.00 43.44 149 CYS A CA 1
ATOM 1215 C C . CYS A 1 149 ? -18.715 21.703 -52.843 1.00 43.44 149 CYS A C 1
ATOM 1217 O O . CYS A 1 149 ? -19.541 21.946 -51.968 1.00 43.44 149 CYS A O 1
ATOM 1219 N N . SER A 1 150 ? -18.964 21.908 -54.141 1.00 53.75 150 SER A N 1
ATOM 1220 C CA . SER A 1 150 ? -20.317 22.138 -54.660 1.00 53.75 150 SER A CA 1
ATOM 1221 C C . SER A 1 150 ? -21.259 21.040 -54.130 1.00 53.75 150 SER A C 1
ATOM 1223 O O . SER A 1 150 ? -20.872 19.865 -54.171 1.00 53.75 150 SER A O 1
ATOM 1225 N N . PRO A 1 151 ? -22.488 21.366 -53.674 1.00 54.84 151 PRO A N 1
ATOM 1226 C CA . PRO A 1 151 ? -23.428 20.401 -53.087 1.00 54.84 151 PRO A CA 1
ATOM 1227 C C . PRO A 1 151 ? -23.684 19.154 -53.947 1.00 54.84 151 PRO A C 1
ATOM 1229 O O . PRO A 1 151 ? -24.029 18.097 -53.425 1.00 54.84 151 PRO A O 1
ATOM 1232 N N . ARG A 1 152 ? -23.445 19.233 -55.263 1.00 49.47 152 ARG A N 1
ATOM 1233 C CA . ARG A 1 152 ? -23.617 18.120 -56.207 1.00 49.47 152 ARG A CA 1
ATOM 1234 C C . ARG A 1 152 ? -22.582 16.991 -56.057 1.00 49.47 152 ARG A C 1
ATOM 1236 O O . ARG A 1 152 ? -22.823 15.900 -56.559 1.00 49.47 152 ARG A O 1
ATOM 1243 N N . MET A 1 153 ? -21.464 17.216 -55.358 1.00 45.75 153 MET A N 1
ATOM 1244 C CA . MET A 1 153 ? -20.443 16.187 -55.075 1.00 45.75 153 MET A CA 1
ATOM 1245 C C . MET A 1 153 ? -20.527 15.606 -53.653 1.00 45.75 153 MET A C 1
ATOM 1247 O O . MET A 1 153 ? -19.862 14.614 -53.355 1.00 45.75 153 MET A O 1
ATOM 1251 N N . ALA A 1 154 ? -21.381 16.155 -52.783 1.00 47.34 154 ALA A N 1
ATOM 1252 C CA . ALA A 1 154 ? -21.548 15.660 -51.413 1.00 47.34 154 ALA A CA 1
ATOM 1253 C C . ALA A 1 154 ? -22.216 14.270 -51.342 1.00 47.34 154 ALA A C 1
ATOM 1255 O O . ALA A 1 154 ? -22.047 13.558 -50.356 1.00 47.34 154 ALA A O 1
ATOM 1256 N N . ALA A 1 155 ? -22.914 13.839 -52.400 1.00 47.09 155 ALA A N 1
ATOM 1257 C CA . ALA A 1 155 ? -23.604 12.547 -52.440 1.00 47.09 155 ALA A CA 1
ATOM 1258 C C . ALA A 1 155 ? -22.676 11.330 -52.649 1.00 47.09 155 ALA A C 1
ATOM 1260 O O . ALA A 1 155 ? -23.092 10.205 -52.397 1.00 47.09 155 ALA A O 1
ATOM 1261 N N . ILE A 1 156 ? -21.419 11.530 -53.070 1.00 50.97 156 ILE A N 1
ATOM 1262 C CA . ILE A 1 156 ? -20.444 10.431 -53.240 1.00 50.97 156 ILE A CA 1
ATOM 1263 C C . ILE A 1 156 ? -19.593 10.235 -51.970 1.00 50.97 156 ILE A C 1
ATOM 1265 O O . ILE A 1 156 ? -19.038 9.163 -51.748 1.00 50.97 156 ILE A O 1
ATOM 1269 N N . CYS A 1 157 ? -19.539 11.240 -51.090 1.00 41.53 157 CYS A N 1
ATOM 1270 C CA . CYS A 1 157 ? -18.728 11.233 -49.868 1.00 41.53 157 CYS A CA 1
ATOM 1271 C C . CYS A 1 157 ? -19.568 11.208 -48.582 1.00 41.53 157 CYS A C 1
ATOM 1273 O O . CYS A 1 157 ? -19.147 11.742 -47.555 1.00 41.53 157 CYS A O 1
ATOM 1275 N N . ALA A 1 158 ? -20.733 10.558 -48.598 1.00 38.75 158 ALA A N 1
ATOM 1276 C CA . ALA A 1 158 ? -21.317 10.092 -47.346 1.00 38.75 158 ALA A CA 1
ATOM 1277 C C . ALA A 1 158 ? -20.418 8.966 -46.792 1.00 38.75 158 ALA A C 1
ATOM 1279 O O . ALA A 1 158 ? -20.118 8.016 -47.521 1.00 38.75 158 ALA A O 1
ATOM 1280 N N . PRO A 1 159 ? -19.952 9.037 -45.533 1.00 41.94 159 PRO A N 1
ATOM 1281 C CA . PRO A 1 159 ? -19.109 7.999 -44.965 1.00 41.94 159 PRO A CA 1
ATOM 1282 C C . PRO A 1 159 ? -19.953 6.742 -44.735 1.00 41.94 159 PRO A C 1
ATOM 1284 O O . PRO A 1 159 ? -20.586 6.581 -43.694 1.00 41.94 159 PRO A O 1
ATOM 1287 N N . SER A 1 160 ? -19.952 5.820 -45.701 1.00 43.78 160 SER A N 1
ATOM 1288 C CA . SER A 1 160 ? -20.352 4.443 -45.429 1.00 43.78 160 SER A CA 1
ATOM 1289 C C . SER A 1 160 ? -19.409 3.893 -44.359 1.00 43.78 160 SER A C 1
ATOM 1291 O O . SER A 1 160 ? -18.188 3.996 -44.499 1.00 43.78 160 SER A O 1
ATOM 1293 N N . ALA A 1 161 ? -19.985 3.336 -43.298 1.00 44.84 161 ALA A N 1
ATOM 1294 C CA . ALA A 1 161 ? -19.366 2.951 -42.029 1.00 44.84 161 ALA A CA 1
ATOM 1295 C C . ALA A 1 161 ? -18.310 1.820 -42.092 1.00 44.84 161 ALA A C 1
ATOM 1297 O O . ALA A 1 161 ? -18.138 1.067 -41.136 1.00 44.84 161 ALA A O 1
ATOM 1298 N N . LEU A 1 162 ? -17.564 1.684 -43.187 1.00 42.31 162 LEU A N 1
ATOM 1299 C CA . LEU A 1 162 ? -16.507 0.694 -43.342 1.00 42.31 162 LEU A CA 1
ATOM 1300 C C . LEU A 1 162 ? -15.211 1.393 -43.740 1.00 42.31 162 LEU A C 1
ATOM 1302 O O . LEU A 1 162 ? -15.011 1.810 -44.878 1.00 42.31 162 LEU A O 1
ATOM 1306 N N . GLY A 1 163 ? -14.328 1.519 -42.750 1.00 44.03 163 GLY A N 1
ATOM 1307 C CA . GLY A 1 163 ? -13.010 2.114 -42.886 1.00 44.03 163 GLY A CA 1
ATOM 1308 C C . GLY A 1 163 ? -12.247 1.599 -44.104 1.00 44.03 163 GLY A C 1
ATOM 1309 O O . GLY A 1 163 ? -11.899 0.423 -44.200 1.00 44.03 163 GLY A O 1
ATOM 1310 N N . ARG A 1 164 ? -11.917 2.520 -45.008 1.00 36.03 164 ARG A N 1
ATOM 1311 C CA . ARG A 1 164 ? -10.855 2.343 -45.994 1.00 36.03 164 ARG A CA 1
ATOM 1312 C C . ARG A 1 164 ? -10.289 3.722 -46.334 1.00 36.03 164 ARG A C 1
ATOM 1314 O O . ARG A 1 164 ? -10.892 4.490 -47.069 1.00 36.03 164 ARG A O 1
ATOM 1321 N N . LEU A 1 165 ? -9.137 4.057 -45.748 1.00 41.75 165 LEU A N 1
ATOM 1322 C CA . LEU A 1 165 ? -8.347 5.234 -46.125 1.00 41.75 165 LEU A CA 1
ATOM 1323 C C . LEU A 1 165 ? -7.734 4.970 -47.507 1.00 41.75 165 LEU A C 1
ATOM 1325 O O . LEU A 1 165 ? -6.627 4.445 -47.618 1.00 41.75 165 LEU A O 1
ATOM 1329 N N . GLY A 1 166 ? -8.503 5.257 -48.555 1.00 37.66 166 GLY A N 1
ATOM 1330 C CA . GLY A 1 166 ? -8.081 5.174 -49.947 1.00 37.66 166 GLY A CA 1
ATOM 1331 C C . GLY A 1 166 ? -7.590 6.524 -50.458 1.00 37.66 166 GLY A C 1
ATOM 1332 O O . GLY A 1 166 ? -8.352 7.480 -50.505 1.00 37.66 166 GLY A O 1
ATOM 1333 N N . SER A 1 167 ? -6.310 6.561 -50.838 1.00 46.56 167 SER A N 1
ATOM 1334 C CA . SER A 1 167 ? -5.741 7.368 -51.930 1.00 46.56 167 SER A CA 1
ATOM 1335 C C . SER A 1 167 ? -6.245 8.810 -52.092 1.00 46.56 167 SER A C 1
ATOM 1337 O O . SER A 1 167 ? -7.186 9.071 -52.838 1.00 46.56 167 SER A O 1
ATOM 1339 N N . GLY A 1 168 ? -5.518 9.766 -51.509 1.00 41.12 168 GLY A N 1
ATOM 1340 C CA . GLY A 1 168 ? -5.585 11.155 -51.964 1.00 41.12 168 GLY A CA 1
ATOM 1341 C C . GLY A 1 168 ? -5.165 11.261 -53.436 1.00 41.12 168 GLY A C 1
ATOM 1342 O O . GLY A 1 168 ? -4.173 10.652 -53.851 1.00 41.12 168 GLY A O 1
ATOM 1343 N N . CYS A 1 169 ? -5.939 12.005 -54.226 1.00 41.94 169 CYS A N 1
ATOM 1344 C CA . CYS A 1 169 ? -5.613 12.350 -55.606 1.00 41.94 169 CYS A CA 1
ATOM 1345 C C . CYS A 1 169 ? -4.349 13.217 -55.612 1.00 41.94 169 CYS A C 1
ATOM 1347 O O . CYS A 1 169 ? -4.378 14.367 -55.187 1.00 41.94 169 CYS A O 1
ATOM 1349 N N . TRP A 1 170 ? -3.232 12.652 -56.065 1.00 42.94 170 TRP A N 1
ATOM 1350 C CA . TRP A 1 170 ? -1.988 13.396 -56.246 1.00 42.94 170 TRP A CA 1
ATOM 1351 C C . TRP A 1 170 ? -2.182 14.420 -57.359 1.00 42.94 170 TRP A C 1
ATOM 1353 O O . TRP A 1 170 ? -2.579 14.051 -58.468 1.00 42.94 170 TRP A O 1
ATOM 1363 N N . THR A 1 171 ? -1.851 15.681 -57.097 1.00 49.19 171 THR A N 1
ATOM 1364 C CA . THR A 1 171 ? -1.778 16.685 -58.163 1.00 49.19 171 THR A CA 1
ATOM 1365 C C . THR A 1 171 ? -0.680 16.301 -59.166 1.00 49.19 171 THR A C 1
ATOM 1367 O O . THR A 1 171 ? 0.292 15.607 -58.836 1.00 49.19 171 THR A O 1
ATOM 1370 N N . ALA A 1 172 ? -0.818 16.726 -60.426 1.00 49.84 172 ALA A N 1
ATOM 1371 C CA . ALA A 1 172 ? 0.147 16.406 -61.485 1.00 49.84 172 ALA A CA 1
ATOM 1372 C C . ALA A 1 172 ? 1.584 16.865 -61.141 1.00 49.84 172 ALA A C 1
ATOM 1374 O O . ALA A 1 172 ? 2.564 16.229 -61.543 1.00 49.84 172 ALA A O 1
ATOM 1375 N N . GLU A 1 173 ? 1.715 17.919 -60.334 1.00 47.03 173 GLU A N 1
ATOM 1376 C CA . GLU A 1 173 ? 2.985 18.427 -59.809 1.00 47.03 173 GLU A CA 1
ATOM 1377 C C . GLU A 1 173 ? 3.607 17.519 -58.740 1.00 47.03 173 GLU A C 1
ATOM 1379 O O . GLU A 1 173 ? 4.815 17.253 -58.763 1.00 47.03 173 GLU A O 1
ATOM 1384 N N . GLU A 1 174 ? 2.795 16.972 -57.836 1.00 49.44 174 GLU A N 1
ATOM 1385 C CA . GLU A 1 174 ? 3.272 16.058 -56.797 1.00 49.44 174 GLU A CA 1
ATOM 1386 C C . GLU A 1 174 ? 3.712 14.709 -57.390 1.00 49.44 174 GLU A C 1
ATOM 1388 O O . GLU A 1 174 ? 4.713 14.136 -56.942 1.00 49.44 174 GLU A O 1
ATOM 1393 N N . ARG A 1 175 ? 3.056 14.240 -58.468 1.00 50.69 175 ARG A N 1
ATOM 1394 C CA . ARG A 1 175 ? 3.514 13.071 -59.249 1.00 50.69 175 ARG A CA 1
ATOM 1395 C C . ARG A 1 175 ? 4.903 13.291 -59.846 1.00 50.69 175 ARG A C 1
ATOM 1397 O O . ARG A 1 175 ? 5.756 12.413 -59.707 1.00 50.69 175 ARG A O 1
ATOM 1404 N N . LYS A 1 176 ? 5.176 14.461 -60.439 1.00 54.03 176 LYS A N 1
ATOM 1405 C CA . LYS A 1 176 ? 6.499 14.781 -61.013 1.00 54.03 176 LYS A CA 1
ATOM 1406 C C . LYS A 1 176 ? 7.600 14.821 -59.946 1.00 54.03 176 LYS A C 1
ATOM 1408 O O . LYS A 1 176 ? 8.680 14.273 -60.173 1.00 54.03 176 LYS A O 1
ATOM 1413 N N . LYS A 1 177 ? 7.334 15.381 -58.757 1.00 54.19 177 LYS A N 1
ATOM 1414 C CA . LYS A 1 177 ? 8.293 15.368 -57.629 1.00 54.19 177 LYS A CA 1
ATOM 1415 C C . LYS A 1 177 ? 8.581 13.954 -57.121 1.00 54.19 177 LYS A C 1
ATOM 1417 O O . LYS A 1 177 ? 9.739 13.628 -56.856 1.00 54.19 177 LYS A O 1
ATOM 1422 N N . HIS A 1 178 ? 7.567 13.091 -57.034 1.00 53.62 178 HIS A N 1
ATOM 1423 C CA . HIS A 1 178 ? 7.770 11.701 -56.621 1.00 53.62 178 HIS A CA 1
ATOM 1424 C C . HIS A 1 178 ? 8.566 10.893 -57.666 1.00 53.62 178 HIS A C 1
ATOM 1426 O O . HIS A 1 178 ? 9.431 10.092 -57.295 1.00 53.62 178 HIS A O 1
ATOM 1432 N N . GLN A 1 179 ? 8.329 11.131 -58.961 1.00 49.19 179 GLN A N 1
ATOM 1433 C CA . GLN A 1 179 ? 9.036 10.463 -60.060 1.00 49.19 179 GLN A CA 1
ATOM 1434 C C . GLN A 1 179 ? 10.499 10.922 -60.177 1.00 49.19 179 GLN A C 1
ATOM 1436 O O . GLN A 1 179 ? 11.382 10.091 -60.387 1.00 49.19 179 GLN A O 1
ATOM 1441 N N . LYS A 1 180 ? 10.782 12.215 -59.946 1.00 48.78 180 LYS A N 1
ATOM 1442 C CA . LYS A 1 180 ? 12.154 12.756 -59.906 1.00 48.78 180 LYS A CA 1
ATOM 1443 C C . LYS A 1 180 ? 12.958 12.194 -58.726 1.00 48.78 180 LYS A C 1
ATOM 1445 O O . LYS A 1 180 ? 14.140 11.912 -58.877 1.00 48.78 180 LYS A O 1
ATOM 1450 N N . LYS A 1 181 ? 12.303 11.941 -57.584 1.00 52.44 181 LYS A N 1
ATOM 1451 C CA . LYS A 1 181 ? 12.927 11.312 -56.408 1.00 52.44 181 LYS A CA 1
ATOM 1452 C C . LYS A 1 181 ? 13.239 9.824 -56.616 1.00 52.44 181 LYS A C 1
ATOM 1454 O O . LYS A 1 181 ? 14.286 9.375 -56.176 1.00 52.44 181 LYS A O 1
ATOM 1459 N N . LYS A 1 182 ? 12.385 9.079 -57.334 1.00 49.97 182 LYS A N 1
ATOM 1460 C CA . LYS A 1 182 ? 12.659 7.673 -57.696 1.00 49.97 182 LYS A CA 1
ATOM 1461 C C . LYS A 1 182 ? 13.747 7.523 -58.766 1.00 49.97 182 LYS A C 1
ATOM 1463 O O . LYS A 1 182 ? 14.523 6.584 -58.681 1.00 49.97 182 LYS A O 1
ATOM 1468 N N . LYS A 1 183 ? 13.840 8.432 -59.748 1.00 42.97 183 LYS A N 1
ATOM 1469 C CA . LYS A 1 183 ? 14.896 8.374 -60.782 1.00 42.97 183 LYS A CA 1
ATOM 1470 C C . LYS A 1 183 ? 16.305 8.682 -60.250 1.00 42.97 183 LYS A C 1
ATOM 1472 O O . LYS A 1 183 ? 17.264 8.253 -60.872 1.00 42.97 183 LYS A O 1
ATOM 1477 N N . GLY A 1 184 ? 16.434 9.367 -59.110 1.00 44.22 184 GLY A N 1
ATOM 1478 C CA . GLY A 1 184 ? 17.729 9.651 -58.473 1.00 44.22 184 GLY A CA 1
ATOM 1479 C C . GLY A 1 184 ? 18.255 8.570 -57.516 1.00 44.22 184 GLY A C 1
ATOM 1480 O O . GLY A 1 184 ? 19.373 8.701 -57.040 1.00 44.22 184 GLY A O 1
ATOM 1481 N N . GLU A 1 185 ? 17.478 7.522 -57.213 1.00 45.53 185 GLU A N 1
ATOM 1482 C CA . GLU A 1 185 ? 17.891 6.435 -56.300 1.00 45.53 185 GLU A CA 1
ATOM 1483 C C . GLU A 1 185 ? 18.262 5.125 -57.028 1.00 45.53 185 GLU A C 1
ATOM 1485 O O . GLU A 1 185 ? 18.709 4.190 -56.375 1.00 45.53 185 GLU A O 1
ATOM 1490 N N . VAL A 1 186 ? 18.114 5.033 -58.360 1.00 45.69 186 VAL A N 1
ATOM 1491 C CA . VAL A 1 186 ? 18.287 3.764 -59.113 1.00 45.69 186 VAL A CA 1
ATOM 1492 C C . VAL A 1 186 ? 19.592 3.696 -59.936 1.00 45.69 186 VAL A C 1
ATOM 1494 O O . VAL A 1 186 ? 19.853 2.689 -60.577 1.00 45.69 186 VAL A O 1
ATOM 1497 N N . THR A 1 187 ? 20.477 4.699 -59.882 1.00 45.38 187 THR A N 1
ATOM 1498 C CA . THR A 1 187 ? 21.775 4.676 -60.605 1.00 45.38 187 THR A CA 1
ATOM 1499 C C . THR A 1 187 ? 22.998 4.694 -59.683 1.00 45.38 187 THR A C 1
ATOM 1501 O O . THR A 1 187 ? 24.010 5.301 -60.016 1.00 45.38 187 THR A O 1
ATOM 1504 N N . ALA A 1 188 ? 22.920 4.066 -58.508 1.00 46.62 188 ALA A N 1
ATOM 1505 C CA . ALA A 1 188 ? 24.063 3.962 -57.592 1.00 46.62 188 ALA A CA 1
ATOM 1506 C C . ALA A 1 188 ? 24.172 2.582 -56.921 1.00 46.62 188 ALA A C 1
ATOM 1508 O O . ALA A 1 188 ? 24.474 2.494 -55.732 1.00 46.62 188 ALA A O 1
ATOM 1509 N N . SER A 1 189 ? 23.879 1.499 -57.649 1.00 44.47 189 SER A N 1
ATOM 1510 C CA . SER A 1 189 ? 24.048 0.144 -57.109 1.00 44.47 189 SER A CA 1
ATOM 1511 C C . SER A 1 189 ? 24.167 -0.949 -58.174 1.00 44.47 189 SER A C 1
ATOM 1513 O O . SER A 1 189 ? 23.494 -1.960 -58.045 1.00 44.47 189 SER A O 1
ATOM 1515 N N . TYR A 1 190 ? 24.976 -0.760 -59.215 1.00 50.47 190 TYR A N 1
ATOM 1516 C CA . TYR A 1 190 ? 25.527 -1.865 -60.010 1.00 50.47 190 TYR A CA 1
ATOM 1517 C C . TYR A 1 190 ? 26.845 -1.380 -60.609 1.00 50.47 190 TYR A C 1
ATOM 1519 O O . TYR A 1 190 ? 26.821 -0.703 -61.625 1.00 50.47 190 TYR A O 1
ATOM 1527 N N . ASP A 1 191 ? 27.948 -1.598 -59.894 1.00 49.12 191 ASP A N 1
ATOM 1528 C CA . ASP A 1 191 ? 29.240 -2.008 -60.457 1.00 49.12 191 ASP A CA 1
ATOM 1529 C C . ASP A 1 191 ? 30.279 -2.139 -59.336 1.00 49.12 191 ASP A C 1
ATOM 1531 O O . ASP A 1 191 ? 30.394 -1.261 -58.482 1.00 49.12 191 ASP A O 1
ATOM 1535 N N . LEU A 1 192 ? 31.024 -3.252 -59.391 1.00 49.25 192 LEU A N 1
ATOM 1536 C CA . LEU A 1 192 ? 32.049 -3.754 -58.458 1.00 49.25 192 LEU A CA 1
ATOM 1537 C C . LEU A 1 192 ? 31.537 -4.573 -57.260 1.00 49.25 192 LEU A C 1
ATOM 1539 O O . LEU A 1 192 ? 31.637 -4.133 -56.127 1.00 49.25 192 LEU A O 1
ATOM 1543 N N . ASP A 1 193 ? 31.029 -5.784 -57.525 1.00 44.88 193 ASP A N 1
ATOM 1544 C CA . ASP A 1 193 ? 31.216 -6.963 -56.645 1.00 44.88 193 ASP A CA 1
ATOM 1545 C C . ASP A 1 193 ? 30.810 -8.277 -57.356 1.00 44.88 193 ASP A C 1
ATOM 1547 O O . ASP A 1 193 ? 30.135 -9.151 -56.814 1.00 44.88 193 ASP A O 1
ATOM 1551 N N . LEU A 1 194 ? 31.223 -8.437 -58.618 1.00 49.28 194 LEU A N 1
ATOM 1552 C CA . LEU A 1 194 ? 31.061 -9.692 -59.359 1.00 49.28 194 LEU A CA 1
ATOM 1553 C C . LEU A 1 194 ? 32.338 -10.039 -60.128 1.00 49.28 194 LEU A C 1
ATOM 1555 O O . LEU A 1 194 ? 32.305 -10.139 -61.345 1.00 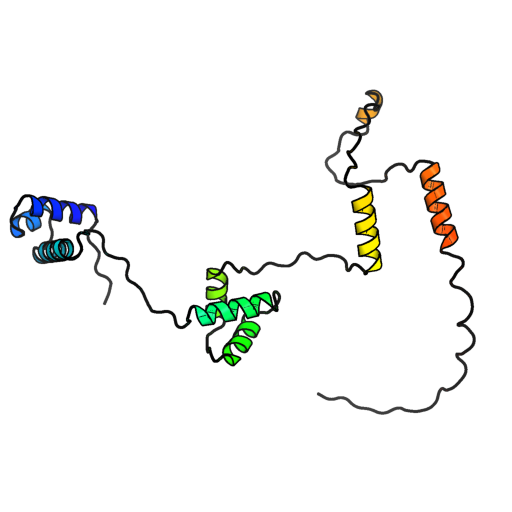49.28 194 LEU A O 1
ATOM 1559 N N . LEU A 1 195 ? 33.470 -10.182 -59.428 1.00 48.59 195 LEU A N 1
ATOM 1560 C CA . LEU A 1 195 ? 34.679 -10.831 -59.968 1.00 48.59 195 LEU A CA 1
ATOM 1561 C C . LEU A 1 195 ? 35.681 -11.272 -58.874 1.00 48.59 195 LEU A C 1
ATOM 1563 O O . LEU A 1 195 ? 36.882 -11.133 -59.048 1.00 48.59 195 LEU A O 1
ATOM 1567 N N . MET A 1 196 ? 35.224 -11.828 -57.742 1.00 45.53 196 MET A N 1
ATOM 1568 C CA . MET A 1 196 ? 36.114 -12.546 -56.801 1.00 45.53 196 MET A CA 1
ATOM 1569 C C . MET A 1 196 ? 35.385 -13.664 -56.030 1.00 45.53 196 MET A C 1
ATOM 1571 O O . MET A 1 196 ? 35.294 -13.671 -54.807 1.00 45.53 196 MET A O 1
ATOM 1575 N N . THR A 1 197 ? 34.860 -14.651 -56.756 1.00 43.94 197 THR A N 1
ATOM 1576 C CA . THR A 1 197 ? 34.448 -15.959 -56.200 1.00 43.94 197 THR A CA 1
ATOM 1577 C C . THR A 1 197 ? 3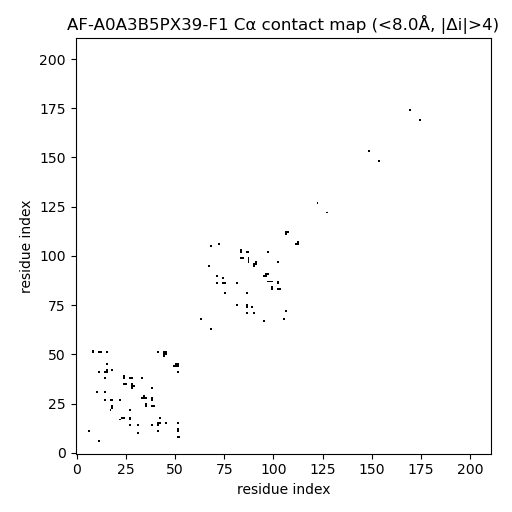5.005 -17.100 -57.050 1.00 43.94 197 THR A C 1
ATOM 1579 O O . THR A 1 197 ? 34.296 -17.985 -57.512 1.00 43.94 197 THR A O 1
ATOM 1582 N N . CYS A 1 198 ? 36.323 -17.082 -57.247 1.00 36.94 198 CYS A N 1
ATOM 1583 C CA . CYS A 1 198 ? 37.098 -18.220 -57.736 1.00 36.94 198 CYS A CA 1
ATOM 1584 C C . CYS A 1 198 ? 38.436 -18.271 -56.991 1.00 36.94 198 CYS A C 1
ATOM 1586 O O . CYS A 1 198 ? 39.438 -17.794 -57.504 1.00 36.94 198 CYS A O 1
ATOM 1588 N N . ALA A 1 199 ? 38.439 -18.809 -55.768 1.00 40.38 199 ALA A N 1
ATOM 1589 C CA . ALA A 1 199 ? 39.559 -19.566 -55.198 1.00 40.38 199 ALA A CA 1
ATOM 1590 C C . ALA A 1 199 ? 39.205 -20.070 -53.788 1.00 40.38 199 ALA A C 1
ATOM 1592 O O . ALA A 1 199 ? 38.758 -19.307 -52.939 1.00 40.38 199 ALA A O 1
ATOM 1593 N N . ASN A 1 200 ? 39.505 -21.348 -53.550 1.00 40.88 200 ASN A N 1
ATOM 1594 C CA . ASN A 1 200 ? 39.610 -22.026 -52.253 1.00 40.88 200 ASN A CA 1
ATOM 1595 C C . ASN A 1 200 ? 38.334 -22.603 -51.621 1.00 40.88 200 ASN A C 1
ATOM 1597 O O . ASN A 1 200 ? 37.996 -22.359 -50.466 1.00 40.88 200 ASN A O 1
ATOM 1601 N N . LEU A 1 201 ? 37.760 -23.581 -52.329 1.00 39.34 201 LEU A N 1
ATOM 1602 C CA . LEU A 1 201 ? 37.518 -24.880 -51.695 1.00 39.34 201 LEU A CA 1
ATOM 1603 C C . LEU A 1 201 ? 38.865 -25.465 -51.251 1.00 39.34 201 LEU A C 1
ATOM 1605 O O . LEU A 1 201 ? 39.662 -25.841 -52.109 1.00 39.34 201 LEU A O 1
ATOM 1609 N N . ARG A 1 202 ? 39.095 -25.581 -49.940 1.00 36.56 202 ARG A N 1
ATOM 1610 C CA . ARG A 1 202 ? 39.756 -26.735 -49.301 1.00 36.56 202 ARG A CA 1
ATOM 1611 C C . ARG A 1 202 ? 39.858 -26.530 -47.785 1.00 36.56 202 ARG A C 1
ATOM 1613 O O . ARG A 1 202 ? 40.414 -25.542 -47.332 1.00 36.56 202 ARG A O 1
ATOM 1620 N N . LEU A 1 203 ? 39.408 -27.561 -47.060 1.00 35.00 203 LEU A N 1
ATOM 1621 C CA . LEU A 1 203 ? 39.859 -27.969 -45.721 1.00 35.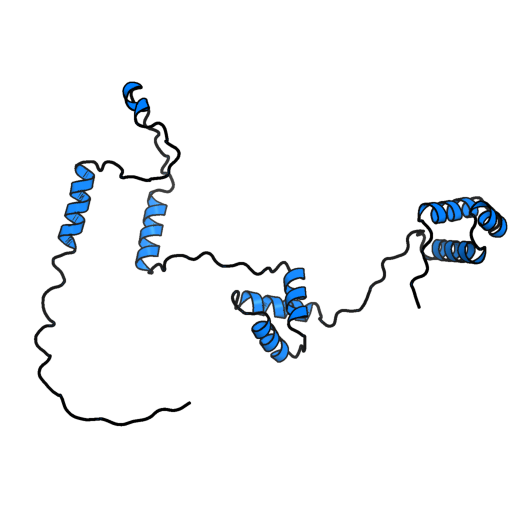00 203 LEU A CA 1
ATOM 1622 C C . LEU A 1 203 ? 39.346 -27.144 -44.523 1.00 35.00 203 LEU A C 1
ATOM 1624 O O . LEU A 1 203 ? 39.957 -26.169 -44.119 1.00 35.00 203 LEU A O 1
ATOM 1628 N N . PHE A 1 204 ? 38.285 -27.608 -43.858 1.00 34.00 204 PHE A N 1
ATOM 1629 C CA . PHE A 1 204 ? 38.433 -28.465 -42.669 1.00 34.00 204 PHE A CA 1
ATOM 1630 C C . PHE A 1 204 ? 37.056 -28.857 -42.114 1.00 34.00 204 PHE A C 1
ATOM 1632 O O . PHE A 1 204 ? 36.267 -28.038 -41.655 1.00 34.00 204 PHE A O 1
ATOM 1639 N N . SER A 1 205 ? 36.792 -30.158 -42.161 1.00 32.91 205 SER A N 1
ATOM 1640 C CA . SER A 1 205 ? 35.744 -30.842 -41.413 1.00 32.91 205 SER A CA 1
ATOM 1641 C C . SER A 1 205 ? 36.271 -31.147 -40.010 1.00 32.91 205 SER A C 1
ATOM 1643 O O . SER A 1 205 ? 37.331 -31.760 -39.917 1.00 32.91 205 SER A O 1
ATOM 1645 N N . ALA A 1 206 ? 35.555 -30.764 -38.943 1.00 35.97 206 ALA A N 1
ATOM 1646 C CA . ALA A 1 206 ? 35.525 -31.492 -37.664 1.00 35.97 206 ALA A CA 1
ATOM 1647 C C . ALA A 1 206 ? 34.555 -30.864 -36.635 1.00 35.97 206 ALA A C 1
ATOM 1649 O O . ALA A 1 206 ? 34.809 -29.807 -36.075 1.00 35.97 206 ALA A O 1
ATOM 1650 N N . LYS A 1 207 ? 33.459 -31.588 -36.365 1.00 36.12 207 LYS A N 1
ATOM 1651 C CA . LYS A 1 207 ? 32.998 -32.059 -35.038 1.00 36.12 207 LYS A CA 1
ATOM 1652 C C . LYS A 1 207 ? 33.205 -31.131 -33.815 1.00 36.12 207 LYS A C 1
ATOM 1654 O O . LYS A 1 207 ? 34.325 -31.028 -33.336 1.00 36.12 207 LYS A O 1
ATOM 1659 N N . LYS A 1 208 ? 32.116 -30.703 -33.152 1.00 36.75 208 LYS A N 1
ATOM 1660 C CA . LYS A 1 208 ? 31.573 -31.327 -31.912 1.00 36.75 208 LYS A CA 1
ATOM 1661 C C . LYS A 1 208 ? 30.487 -30.471 -31.237 1.00 36.75 208 LYS A C 1
ATOM 1663 O O . LYS A 1 208 ? 30.658 -29.294 -30.958 1.00 36.75 208 LYS A O 1
ATOM 1668 N N . THR A 1 209 ? 29.401 -31.162 -30.926 1.00 42.25 209 THR A N 1
ATOM 1669 C CA . THR A 1 209 ? 28.422 -30.958 -29.850 1.00 42.25 209 THR A CA 1
ATOM 1670 C C . THR A 1 209 ? 29.057 -30.821 -28.458 1.00 42.25 209 THR A C 1
ATOM 1672 O O . THR A 1 209 ? 29.980 -31.589 -28.184 1.00 42.25 209 THR A O 1
ATOM 1675 N N . LEU A 1 210 ? 28.496 -29.966 -27.584 1.00 35.19 210 LEU A N 1
ATOM 1676 C CA . LEU A 1 210 ? 27.968 -30.242 -26.221 1.00 35.19 210 LEU A CA 1
ATOM 1677 C C . LEU A 1 210 ? 28.051 -29.024 -25.263 1.00 35.19 210 LEU A C 1
ATOM 1679 O O . LEU A 1 210 ? 29.079 -28.357 -25.217 1.00 35.19 210 LEU A O 1
ATOM 1683 N N . TRP A 1 211 ? 26.987 -28.905 -24.448 1.00 41.91 211 TRP A N 1
ATOM 1684 C CA . TRP A 1 211 ? 26.682 -28.006 -23.310 1.00 41.91 211 TRP A CA 1
ATOM 1685 C C . TRP A 1 211 ? 26.204 -26.582 -23.612 1.00 41.91 211 TRP A C 1
ATOM 1687 O O . TRP A 1 211 ? 26.987 -25.749 -24.110 1.00 41.91 211 TRP A O 1
#

Radius of gyration: 39.3 Å; Cα contacts (8 Å, |Δi|>4): 70; chains: 1; bounding box: 72×58×100 Å

Sequence (211 aa):
MAPTREMSLETKERIVKLLEEGNPSRMVAKDVGCSQSAVSKIWTKYKQHGMVVKAKRTGRPRKTSKRQDKQLKAICLENRKSTTKQMKHKWEEVGVNVCDRTVRNRLKEMGFQYRKAKRKPALTPKHKRTRLQWAKERQSWTLVTTPSCSPRMAAICAPSALGRLGSGCWTAEERKKHQKKKKGEVTASYDLDLLMTCANLRLFSAKKTLW

InterPro domains:
  IPR002492 Transposase, Tc1-like [PF01498] (70-139)
  IPR009057 Homedomain-like superfamily [SSF46689] (3-111)
  IPR036388 Winged helix-like DNA-binding domain superfamily [G3DSA:1.10.10.10] (1-53)

Mean predicted aligned error: 17.73 Å

Nearest PDB structures (foldseek):
  1mdm-assembly1_A  TM=7.821E-01  e=1.326E-04  Homo sapiens
  6pax-assembly1_A  TM=7.547E-01  e=1.666E-04  Homo sapiens
  1pdn-assembly1_C  TM=5.430E-01  e=2.593E-03  Drosophila melanogaster
  2lvs-assembly1_A  TM=3.947E-01  e=1.147E-02  Hyperthermus butylicus DSM 5456

Solvent-accessible surface area (backbone atoms only — not comparable to full-atom values): 14254 Å² total; per-residue (Å²): 135,80,84,74,87,76,80,57,67,69,62,49,50,52,52,50,52,48,46,72,76,66,50,57,59,67,58,56,13,62,79,69,74,50,56,48,67,56,47,50,55,51,50,55,45,28,76,74,67,76,44,87,70,79,77,80,78,88,71,79,82,73,94,72,51,76,69,56,54,52,52,54,50,50,57,45,66,78,42,77,84,63,47,58,62,58,52,36,53,64,37,36,78,76,69,48,88,66,58,51,67,56,56,51,51,51,39,45,75,74,68,50,72,94,74,85,79,81,89,71,84,88,73,54,73,67,56,52,52,54,54,51,50,57,49,63,81,45,70,83,69,68,83,77,76,72,88,79,70,58,77,88,60,53,79,78,66,61,82,67,95,65,94,71,97,72,77,82,84,71,50,78,66,57,51,52,56,54,52,56,56,55,66,72,69,72,82,82,84,86,84,89,90,88,87,84,88,84,84,78,92,77,88,84,90,79,89,81,91,86,135

Secondary structure (DSSP, 8-state):
-PPPPPPPHHHHHHHHHHHHTT--HHHHHHHHT--HHHHHHHHHHHHHHS-SSPPPP--SPPSS-HHHHHHHHHHHHH-TT--HHHHHHHHHTTT----HHHHHHHHHHTT----PPPP-----HHHHHHHHHHHHHTTT------S---GGGTTT----SS---------HHHHHHHHHHHHTSSSSS-SSSSS---S------------

Organism: Xiphophorus maculatus (NCBI:txid8083)

Foldseek 3Di:
DDDDDDDDLVLLVQLQVCVVVVDDLVVSCVVSVHDSVVSVVQNVVCVVPVDSDDDDDPPDDDLDDPVLLVVLVVVCVVPVPDQLVRSQVVSVVVVRHDDSVVSVVSCVVVVHDDDDDDDDDDDDPVNVVVVVVVCVVCVVPDPPPDPPDDPVNVVVPPDPPDDDPDDDDDDPVNVVVVVVVVVVPPPPPDDPDPDPPDDDDDDDDDDDDDD

pLDDT: mean 76.54, std 22.4, range [32.91, 97.75]